Protein AF-A0A8H3B7I3-F1 (afdb_monomer_lite)

Structure (mmCIF, N/CA/C/O backbone):
data_AF-A0A8H3B7I3-F1
#
_entry.id   AF-A0A8H3B7I3-F1
#
loop_
_atom_site.group_PDB
_atom_site.id
_atom_site.type_symbol
_atom_site.label_atom_id
_atom_site.label_alt_id
_atom_site.label_comp_id
_atom_site.label_asym_id
_atom_site.label_entity_id
_atom_site.label_seq_id
_atom_site.pdbx_PDB_ins_code
_atom_site.Cartn_x
_atom_site.Cartn_y
_atom_site.Cartn_z
_atom_site.occupancy
_atom_site.B_iso_or_equiv
_atom_site.auth_seq_id
_atom_site.auth_comp_id
_atom_site.auth_asym_id
_atom_site.auth_atom_id
_atom_site.pdbx_PDB_model_num
ATOM 1 N N . MET A 1 1 ? 83.535 10.577 30.721 1.00 37.25 1 MET A N 1
ATOM 2 C CA . MET A 1 1 ? 82.615 9.994 29.715 1.00 37.25 1 MET A CA 1
ATOM 3 C C . MET A 1 1 ? 81.243 9.854 30.354 1.00 37.25 1 MET A C 1
ATOM 5 O O . MET A 1 1 ? 81.177 9.493 31.518 1.00 37.25 1 MET A O 1
ATOM 9 N N . LYS A 1 2 ? 80.203 10.304 29.646 1.00 33.03 2 LYS A N 1
ATOM 10 C CA . LYS A 1 2 ? 78.890 10.701 30.178 1.00 33.03 2 LYS A CA 1
ATOM 11 C C . LYS A 1 2 ? 78.077 9.523 30.734 1.00 33.03 2 LYS A C 1
ATOM 13 O O . LYS A 1 2 ? 77.969 8.489 30.085 1.00 33.03 2 LYS A O 1
ATOM 18 N N . VAL A 1 3 ? 77.482 9.738 31.907 1.00 39.28 3 VAL A N 1
ATOM 19 C CA . VAL A 1 3 ? 76.381 8.943 32.463 1.00 39.28 3 VAL A CA 1
ATOM 20 C C . VAL A 1 3 ? 75.110 9.339 31.714 1.00 39.28 3 VAL A C 1
ATOM 22 O O . VAL A 1 3 ? 74.817 10.529 31.603 1.00 39.28 3 VAL A O 1
ATOM 25 N N . THR A 1 4 ? 74.363 8.362 31.210 1.00 41.75 4 THR A N 1
ATOM 26 C CA . THR A 1 4 ? 73.041 8.595 30.614 1.00 41.75 4 THR A CA 1
ATOM 27 C C . THR A 1 4 ? 72.061 7.606 31.216 1.00 41.75 4 THR A C 1
ATOM 29 O O . THR A 1 4 ? 72.055 6.424 30.887 1.00 41.75 4 THR A O 1
ATOM 32 N N . THR A 1 5 ? 71.271 8.116 32.151 1.00 43.12 5 THR A N 1
ATOM 33 C CA . THR A 1 5 ? 70.097 7.483 32.739 1.00 43.12 5 THR A CA 1
ATOM 34 C C . THR A 1 5 ? 68.989 7.470 31.687 1.00 43.12 5 THR A C 1
ATOM 36 O O . THR A 1 5 ? 68.639 8.531 31.175 1.00 43.12 5 THR A O 1
ATOM 39 N N . PHE A 1 6 ? 68.419 6.307 31.373 1.00 44.56 6 PHE A N 1
ATOM 40 C CA . PHE A 1 6 ? 67.169 6.228 30.614 1.00 44.56 6 PHE A CA 1
ATOM 41 C C . PHE A 1 6 ? 66.053 5.741 31.536 1.00 44.56 6 PHE A C 1
ATOM 43 O O . PHE A 1 6 ? 66.036 4.601 31.992 1.00 44.56 6 PHE A O 1
ATOM 50 N N . VAL A 1 7 ? 65.147 6.669 31.834 1.00 41.00 7 VAL A N 1
ATOM 51 C CA . VAL A 1 7 ? 63.859 6.444 32.487 1.00 41.00 7 VAL A CA 1
ATOM 52 C C . VAL A 1 7 ? 62.965 5.713 31.484 1.00 41.00 7 VAL A C 1
ATOM 54 O O . VAL A 1 7 ? 62.699 6.237 30.404 1.00 41.00 7 VAL A O 1
ATOM 57 N N . SER A 1 8 ? 62.524 4.500 31.816 1.00 42.06 8 SER A N 1
ATOM 58 C CA . SER A 1 8 ? 61.553 3.770 30.997 1.00 42.06 8 SER A CA 1
ATOM 59 C C . SER A 1 8 ? 60.159 4.347 31.238 1.00 42.06 8 SER A C 1
ATOM 61 O O . SER A 1 8 ? 59.657 4.338 32.361 1.00 42.06 8 SER A O 1
ATOM 63 N N . VAL A 1 9 ? 59.553 4.875 30.178 1.00 43.53 9 VAL A N 1
ATOM 64 C CA . VAL A 1 9 ? 58.209 5.460 30.169 1.00 43.53 9 VAL A CA 1
ATOM 65 C C . VAL A 1 9 ? 57.171 4.346 30.327 1.00 43.53 9 VAL A C 1
ATOM 67 O O . VAL A 1 9 ? 57.089 3.440 29.501 1.00 43.53 9 VAL A O 1
ATOM 70 N N . VAL A 1 10 ? 56.373 4.420 31.392 1.00 45.03 10 VAL A N 1
ATOM 71 C CA . VAL A 1 10 ? 55.154 3.622 31.569 1.00 45.03 10 VAL A CA 1
ATOM 72 C C . VAL A 1 10 ? 54.093 4.184 30.621 1.00 45.03 10 VAL A C 1
ATOM 74 O O . VAL A 1 10 ? 53.603 5.291 30.829 1.00 45.03 10 VAL A O 1
ATOM 77 N N . ALA A 1 11 ? 53.745 3.444 29.569 1.00 48.03 11 ALA A N 1
ATOM 78 C CA . ALA A 1 11 ? 52.593 3.764 28.734 1.00 48.03 11 ALA A CA 1
ATOM 79 C C . ALA A 1 11 ? 51.326 3.187 29.387 1.00 48.03 11 ALA A C 1
ATOM 81 O O . ALA A 1 11 ? 51.170 1.970 29.489 1.00 48.03 11 ALA A O 1
ATOM 82 N N . LEU A 1 12 ? 50.4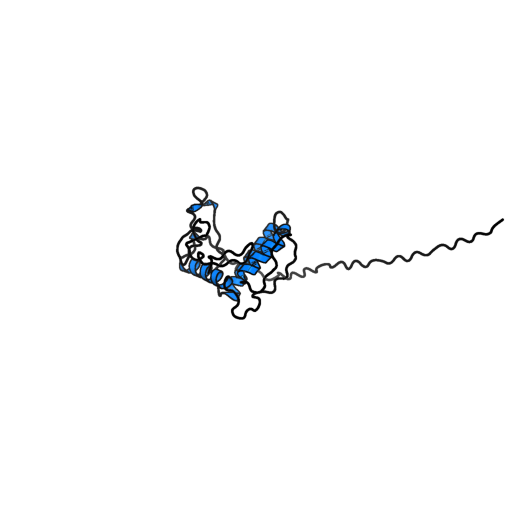37 4.070 29.853 1.00 40.50 12 LEU A N 1
ATOM 83 C CA . LEU A 1 12 ? 49.083 3.719 30.282 1.00 40.50 12 LEU A CA 1
ATOM 84 C C . LEU A 1 12 ? 48.319 3.113 29.096 1.00 40.50 12 LEU A C 1
ATOM 86 O O . LEU A 1 12 ? 48.043 3.800 28.114 1.00 40.50 12 LEU A O 1
ATOM 90 N N . VAL A 1 13 ? 47.926 1.847 29.211 1.00 46.53 13 VAL A N 1
ATOM 91 C CA . VAL A 1 13 ? 46.920 1.252 28.328 1.00 46.53 13 VAL A CA 1
ATOM 92 C C . VAL A 1 13 ? 45.553 1.725 28.823 1.00 46.53 13 VAL A C 1
ATOM 94 O O . VAL A 1 13 ? 45.012 1.183 29.785 1.00 46.53 13 VAL A O 1
ATOM 97 N N . LEU A 1 14 ? 44.996 2.766 28.198 1.00 47.56 14 LEU A N 1
ATOM 98 C CA . LEU A 1 14 ? 43.569 3.067 28.317 1.00 47.56 14 LEU A CA 1
ATOM 99 C C . LEU A 1 14 ? 42.801 1.975 27.567 1.00 47.56 14 LEU A C 1
ATOM 101 O O . LEU A 1 14 ? 42.729 1.981 26.341 1.00 47.56 14 LEU A O 1
ATOM 105 N N . GLY A 1 15 ? 42.255 1.016 28.314 1.00 46.84 15 GLY A N 1
ATOM 106 C CA . GLY A 1 15 ? 41.310 0.044 27.781 1.00 46.84 15 GLY A CA 1
ATOM 107 C C . GLY A 1 15 ? 40.049 0.763 27.313 1.00 46.84 15 GLY A C 1
ATOM 108 O O . GLY A 1 15 ? 39.298 1.310 28.117 1.00 46.84 15 GLY A O 1
ATOM 109 N N . THR A 1 16 ? 39.817 0.773 26.005 1.00 47.72 16 THR A N 1
ATOM 110 C CA . THR A 1 16 ? 38.528 1.136 25.424 1.00 47.72 16 THR A CA 1
ATOM 111 C C . THR A 1 16 ? 37.513 0.070 25.822 1.00 47.72 16 THR A C 1
ATOM 113 O O . THR A 1 16 ? 37.544 -1.045 25.301 1.00 47.72 16 THR A O 1
ATOM 116 N N . LEU A 1 17 ? 36.615 0.400 26.749 1.00 45.25 17 LEU A N 1
ATOM 117 C CA . LEU A 1 17 ? 35.370 -0.335 26.943 1.00 45.25 17 LEU A CA 1
ATOM 118 C C . LEU A 1 17 ? 34.509 -0.110 25.696 1.00 45.25 17 LEU A C 1
ATOM 120 O O . LEU A 1 17 ? 33.764 0.863 25.610 1.00 45.25 17 LEU A O 1
ATOM 124 N N . ALA A 1 18 ? 34.642 -0.988 24.704 1.00 51.47 18 ALA A N 1
ATOM 125 C CA . ALA A 1 18 ? 33.572 -1.186 23.742 1.00 51.47 18 ALA A CA 1
ATOM 126 C C . ALA A 1 18 ? 32.399 -1.768 24.537 1.00 51.47 18 ALA A C 1
ATOM 128 O O . ALA A 1 18 ? 32.446 -2.921 24.963 1.00 51.47 18 ALA A O 1
ATOM 129 N N . ALA A 1 19 ? 31.395 -0.942 24.823 1.00 52.12 19 ALA A N 1
ATOM 130 C CA . ALA A 1 19 ? 30.114 -1.435 25.295 1.00 52.12 19 ALA A CA 1
ATOM 131 C C . ALA A 1 19 ? 29.506 -2.241 24.144 1.00 52.12 19 ALA A C 1
ATOM 133 O O . ALA A 1 19 ? 28.921 -1.676 23.219 1.00 52.12 19 ALA A O 1
ATOM 134 N N . ASP A 1 20 ? 29.729 -3.553 24.170 1.00 50.44 20 ASP A N 1
ATOM 135 C CA . ASP A 1 20 ? 29.030 -4.499 23.317 1.00 50.44 20 ASP A CA 1
ATOM 136 C C . ASP A 1 20 ? 27.549 -4.379 23.677 1.00 50.44 20 ASP A C 1
ATOM 138 O O . ASP A 1 20 ? 27.101 -4.815 24.737 1.00 50.44 20 ASP A O 1
ATOM 142 N N . SER A 1 21 ? 26.805 -3.647 22.852 1.00 54.91 21 SER A N 1
ATOM 143 C CA . SER A 1 21 ? 25.358 -3.545 22.985 1.00 54.91 21 SER A CA 1
ATOM 144 C C . SER A 1 21 ? 24.789 -4.831 22.412 1.00 54.91 21 SER A C 1
ATOM 146 O O . SER A 1 21 ? 24.249 -4.843 21.306 1.00 54.91 21 SER A O 1
ATOM 148 N N . SER A 1 22 ? 24.967 -5.936 23.138 1.00 56.97 22 SER A N 1
ATOM 149 C CA . SER A 1 22 ? 24.228 -7.157 22.875 1.00 56.97 22 SER A CA 1
ATOM 150 C C . SER A 1 22 ? 22.759 -6.798 23.024 1.00 56.97 22 SER A C 1
ATOM 152 O O . SER A 1 22 ? 22.265 -6.551 24.123 1.00 56.97 22 SER A O 1
ATOM 154 N N . VAL A 1 23 ? 22.079 -6.674 21.890 1.00 54.22 23 VAL A N 1
ATOM 155 C CA . VAL A 1 23 ? 20.632 -6.541 21.861 1.00 54.22 23 VAL A CA 1
ATOM 156 C C . VAL A 1 23 ? 20.118 -7.860 22.420 1.00 54.22 23 VAL A C 1
ATOM 158 O O . VAL A 1 23 ? 20.135 -8.873 21.720 1.00 54.22 23 VAL A O 1
ATOM 161 N N . ASP A 1 24 ? 19.742 -7.871 23.697 1.00 49.72 24 ASP A N 1
ATOM 162 C CA . ASP A 1 24 ? 18.993 -8.975 24.276 1.00 49.72 24 ASP A CA 1
ATOM 163 C C . ASP A 1 24 ? 17.663 -9.017 23.530 1.00 49.72 24 ASP A C 1
ATOM 165 O O . ASP A 1 24 ? 16.705 -8.302 23.829 1.00 49.72 24 ASP A O 1
ATOM 169 N N . LEU A 1 25 ? 17.637 -9.829 22.476 1.00 53.00 25 LEU A N 1
ATOM 170 C CA . LEU A 1 25 ? 16.427 -10.254 21.805 1.00 53.00 25 LEU A CA 1
ATOM 171 C C . LEU A 1 25 ? 15.709 -11.203 22.759 1.00 53.00 25 LEU A C 1
ATOM 173 O O . LEU A 1 25 ? 15.589 -12.398 22.494 1.00 53.00 25 LEU A O 1
ATOM 177 N N . ASP A 1 26 ? 15.186 -10.654 23.854 1.00 50.19 26 ASP A N 1
ATOM 178 C CA . ASP A 1 26 ? 14.158 -11.295 24.659 1.00 50.19 26 ASP A CA 1
ATOM 179 C C . ASP A 1 26 ? 12.840 -11.211 23.874 1.00 50.19 26 ASP A C 1
ATOM 181 O O . ASP A 1 26 ? 11.849 -10.569 24.229 1.00 50.19 26 ASP A O 1
ATOM 185 N N . VAL A 1 27 ? 12.870 -11.820 22.687 1.00 57.22 27 VAL A N 1
ATOM 186 C CA . VAL A 1 27 ? 11.723 -12.031 21.827 1.00 57.22 27 VAL A CA 1
ATOM 187 C C . VAL A 1 27 ? 10.970 -13.176 22.474 1.00 57.22 27 VAL A C 1
ATOM 189 O O . VAL A 1 27 ? 11.002 -14.322 22.024 1.00 57.22 27 VAL A O 1
ATOM 192 N N . ASN A 1 28 ? 10.236 -12.860 23.536 1.00 51.81 28 ASN A N 1
ATOM 193 C CA . ASN A 1 28 ? 9.128 -13.689 23.964 1.00 51.81 28 ASN A CA 1
ATOM 194 C C . ASN A 1 28 ? 7.999 -13.578 22.917 1.00 51.81 28 ASN A C 1
ATOM 196 O O . ASN A 1 28 ? 6.901 -13.099 23.184 1.00 51.81 28 ASN A O 1
ATOM 200 N N . ALA A 1 29 ? 8.263 -14.053 21.695 1.00 57.34 29 ALA A N 1
ATOM 201 C CA . ALA A 1 29 ? 7.270 -14.331 20.660 1.00 57.34 29 ALA A CA 1
ATOM 202 C C . ALA A 1 29 ? 6.539 -15.657 20.950 1.00 57.34 29 ALA A C 1
ATOM 204 O O . ALA A 1 29 ? 6.135 -16.376 20.038 1.00 57.34 29 ALA A O 1
ATOM 205 N N . GLY A 1 30 ? 6.375 -16.005 22.231 1.00 54.38 30 GLY A N 1
ATOM 206 C CA . GLY A 1 30 ? 5.778 -17.254 22.703 1.00 54.38 30 GLY A CA 1
ATOM 207 C C . GLY A 1 30 ? 4.254 -17.325 22.561 1.00 54.38 30 GLY A C 1
ATOM 208 O O . GLY A 1 30 ? 3.644 -18.331 22.925 1.00 54.38 30 GLY A O 1
ATOM 209 N N . GLY A 1 31 ? 3.608 -16.288 22.023 1.00 71.75 31 GLY A N 1
ATOM 210 C CA . GLY A 1 31 ? 2.199 -16.350 21.658 1.00 71.75 31 GLY A CA 1
ATOM 211 C C . GLY A 1 31 ? 2.000 -17.251 20.439 1.00 71.75 31 GLY A C 1
ATOM 212 O O . GLY A 1 31 ? 2.392 -16.903 19.328 1.00 71.75 31 GLY A O 1
ATOM 213 N N . LYS A 1 32 ? 1.350 -18.408 20.610 1.00 79.50 32 LYS A N 1
ATOM 214 C CA . LYS A 1 32 ? 0.951 -19.247 19.470 1.00 79.50 32 LYS A CA 1
ATOM 215 C C . LYS A 1 32 ? -0.012 -18.460 18.571 1.00 79.50 32 LYS A C 1
ATOM 217 O O . LYS A 1 32 ? -1.127 -18.146 18.988 1.00 79.50 32 LYS A O 1
ATOM 222 N N . CYS A 1 33 ? 0.377 -18.194 17.322 1.00 81.88 33 CYS A N 1
ATOM 223 C CA . CYS A 1 33 ? -0.539 -17.682 16.300 1.00 81.88 33 CYS A CA 1
ATOM 224 C C . CYS A 1 33 ? -1.533 -18.788 15.913 1.00 81.88 33 CYS A C 1
ATOM 226 O O . CYS A 1 33 ? -1.259 -19.630 15.061 1.00 81.88 33 CYS A O 1
ATOM 228 N N . SER A 1 34 ? -2.678 -18.827 16.593 1.00 87.50 34 SER A N 1
ATOM 229 C CA . SER A 1 34 ? -3.685 -19.885 16.432 1.00 87.50 34 SER A CA 1
ATOM 230 C C . SER A 1 34 ? -4.667 -19.626 15.2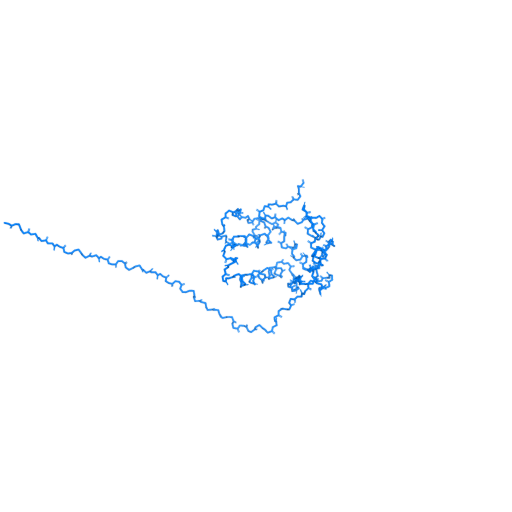87 1.00 87.50 34 SER A C 1
ATOM 232 O O . SER A 1 34 ? -5.306 -20.556 14.798 1.00 87.50 34 SER A O 1
ATOM 234 N N . LYS A 1 35 ? -4.794 -18.368 14.849 1.00 88.50 35 LYS A N 1
ATOM 235 C CA . LYS A 1 35 ? -5.719 -17.933 13.794 1.00 88.50 35 LYS A CA 1
ATOM 236 C C . LYS A 1 35 ? -5.031 -16.936 12.852 1.00 88.50 35 LYS A C 1
ATOM 238 O O . LYS A 1 35 ? -5.343 -15.747 12.897 1.00 88.50 35 LYS A O 1
ATOM 243 N N . PRO A 1 36 ? -4.077 -17.387 12.018 1.00 88.56 36 PRO A N 1
ATOM 244 C CA . PRO A 1 36 ? -3.423 -16.500 11.067 1.00 88.56 36 PRO A CA 1
ATOM 245 C C . PRO A 1 36 ? -4.436 -15.953 10.054 1.00 88.56 36 PRO A C 1
ATOM 247 O O . PRO A 1 36 ? -5.276 -16.692 9.531 1.00 88.56 36 PRO A O 1
ATOM 250 N N . ALA A 1 37 ? -4.336 -14.657 9.754 1.00 90.50 37 ALA A N 1
ATOM 251 C CA . ALA A 1 37 ? -5.142 -14.030 8.714 1.00 90.50 37 ALA A CA 1
ATOM 252 C C . ALA A 1 37 ? -4.845 -14.670 7.347 1.00 90.50 37 ALA A C 1
ATOM 254 O O . ALA A 1 37 ? -3.686 -14.837 6.960 1.00 90.50 37 ALA A O 1
ATOM 255 N N . ARG A 1 38 ? -5.896 -15.005 6.592 1.00 94.50 38 ARG A N 1
ATOM 256 C CA . ARG A 1 38 ? -5.776 -15.557 5.236 1.00 94.50 38 ARG A CA 1
ATOM 257 C C . ARG A 1 38 ? -5.945 -14.440 4.217 1.00 94.50 38 ARG A C 1
ATOM 259 O O . ARG A 1 38 ? -7.062 -13.983 4.000 1.00 94.50 38 ARG A O 1
ATOM 266 N N . ARG A 1 39 ? -4.844 -14.003 3.601 1.00 96.44 39 ARG A N 1
ATOM 267 C CA . ARG A 1 39 ? -4.877 -13.017 2.509 1.00 96.44 39 ARG A CA 1
ATOM 268 C C . ARG A 1 39 ? -5.647 -13.576 1.309 1.00 96.44 39 ARG A C 1
ATOM 270 O O . ARG A 1 39 ? -5.586 -14.777 1.044 1.00 96.44 39 ARG A O 1
ATOM 277 N N . LYS A 1 40 ? -6.363 -12.708 0.596 1.00 97.44 40 LYS A N 1
ATOM 278 C CA . LYS A 1 40 ? -7.198 -13.076 -0.556 1.00 97.44 40 LYS A CA 1
ATOM 279 C C . LYS A 1 40 ? -6.643 -12.470 -1.838 1.00 97.44 40 LYS A C 1
ATOM 281 O O . LYS A 1 40 ? -6.150 -11.347 -1.836 1.00 97.44 40 LYS A O 1
ATOM 286 N N . GLU A 1 41 ? -6.736 -13.218 -2.927 1.00 98.25 41 GLU A N 1
ATOM 287 C CA . GLU A 1 41 ? -6.407 -12.701 -4.254 1.00 98.25 41 GLU A CA 1
ATOM 288 C C . GLU A 1 41 ? -7.444 -11.639 -4.658 1.00 98.25 41 GLU A C 1
ATOM 290 O O . GLU A 1 41 ? -8.628 -11.826 -4.379 1.00 98.25 41 GLU A O 1
ATOM 295 N N . TRP A 1 42 ? -7.027 -10.542 -5.300 1.00 98.19 42 TRP A N 1
ATOM 296 C CA . TRP A 1 42 ? -7.877 -9.383 -5.618 1.00 98.19 42 TRP A CA 1
ATOM 297 C C . TRP A 1 42 ? -9.209 -9.732 -6.312 1.00 98.19 42 TRP A C 1
ATOM 299 O O . TRP A 1 42 ? -10.245 -9.152 -5.992 1.00 98.19 42 TRP A O 1
ATOM 309 N N . ARG A 1 43 ? -9.231 -10.716 -7.221 1.00 97.56 43 ARG A N 1
ATOM 310 C CA . ARG A 1 43 ? -10.442 -11.163 -7.941 1.00 97.56 43 ARG A CA 1
ATOM 311 C C . ARG A 1 43 ? -11.388 -11.988 -7.075 1.00 97.56 43 ARG A C 1
ATOM 313 O O . ARG A 1 43 ? -12.514 -12.253 -7.483 1.00 97.56 43 ARG A O 1
ATOM 320 N N . LYS A 1 44 ? -10.919 -12.461 -5.921 1.00 98.12 44 LYS A N 1
ATOM 321 C CA . LYS A 1 44 ? -11.714 -13.220 -4.948 1.00 98.12 44 LYS A CA 1
ATOM 322 C C . LYS A 1 44 ? -12.362 -12.328 -3.893 1.00 98.12 44 LYS A C 1
ATOM 324 O O . LYS A 1 44 ? -13.141 -12.852 -3.102 1.00 98.12 44 LYS A O 1
ATOM 329 N N . LEU A 1 45 ? -12.050 -11.032 -3.874 1.00 98.25 45 LEU A N 1
ATOM 330 C CA . LEU A 1 45 ? -12.783 -10.058 -3.074 1.00 98.25 45 LEU A CA 1
ATOM 331 C C . LEU A 1 45 ? -14.101 -9.723 -3.777 1.00 98.25 45 LEU A C 1
ATOM 333 O O . LEU A 1 45 ? -14.116 -9.493 -4.992 1.00 98.25 45 LEU A O 1
ATOM 337 N N . ASN A 1 46 ? -15.193 -9.657 -3.018 1.00 97.62 46 ASN A N 1
ATOM 338 C CA . ASN A 1 46 ? -16.431 -9.052 -3.514 1.00 97.62 46 ASN A CA 1
ATOM 339 C C . ASN A 1 46 ? -16.304 -7.513 -3.572 1.00 97.62 46 ASN A C 1
ATOM 341 O O . ASN A 1 46 ? -15.277 -6.939 -3.193 1.00 97.62 46 ASN A O 1
ATOM 345 N N . ARG A 1 47 ? -17.329 -6.829 -4.093 1.00 97.75 47 ARG A N 1
ATOM 346 C CA . ARG A 1 47 ? -17.291 -5.370 -4.269 1.00 97.75 47 ARG A CA 1
ATOM 347 C C . ARG A 1 47 ? -17.138 -4.652 -2.927 1.00 97.75 47 ARG A C 1
ATOM 349 O O . ARG A 1 47 ? -16.350 -3.716 -2.836 1.00 97.75 47 ARG A O 1
ATOM 356 N N . GLU A 1 48 ? -17.842 -5.108 -1.898 1.00 98.44 48 GLU A N 1
ATOM 357 C CA . GLU A 1 48 ? -17.820 -4.532 -0.554 1.00 98.44 48 GLU A CA 1
ATOM 358 C C . GLU A 1 48 ? -16.432 -4.650 0.086 1.00 98.44 48 GLU A C 1
ATOM 360 O O . GLU A 1 48 ? -15.932 -3.691 0.664 1.00 98.44 48 GLU A O 1
ATOM 365 N N . GLU A 1 49 ? -15.766 -5.794 -0.072 1.00 98.38 49 GLU A N 1
ATOM 366 C CA . GLU A 1 49 ? -14.406 -6.029 0.415 1.00 98.38 49 GLU A CA 1
ATOM 367 C C . GLU A 1 49 ? -13.386 -5.145 -0.307 1.00 98.38 49 GLU A C 1
ATOM 369 O O . GLU A 1 49 ? -12.517 -4.555 0.340 1.00 98.38 49 GLU A O 1
ATOM 374 N N . LYS A 1 50 ? -13.496 -5.012 -1.637 1.00 98.50 50 LYS A N 1
ATOM 375 C CA . LYS A 1 50 ? -12.640 -4.091 -2.400 1.00 98.50 50 LYS A CA 1
ATOM 376 C C . LYS A 1 50 ? -12.863 -2.649 -1.957 1.00 98.50 50 LYS A C 1
ATOM 378 O O . LYS A 1 50 ? -11.893 -1.938 -1.708 1.00 98.50 50 LYS A O 1
ATOM 383 N N . LYS A 1 51 ? -14.126 -2.239 -1.810 1.00 98.31 51 LYS A N 1
ATOM 384 C CA . LYS A 1 51 ? -14.496 -0.902 -1.343 1.00 98.31 51 LYS A CA 1
ATOM 385 C C . LYS A 1 51 ? -13.944 -0.623 0.052 1.00 98.31 51 LYS A C 1
ATOM 387 O O . LYS A 1 51 ? -13.319 0.410 0.243 1.00 98.31 51 LYS A O 1
ATOM 392 N N . ALA A 1 52 ? -14.089 -1.556 0.993 1.00 98.62 52 ALA A N 1
ATOM 393 C CA . ALA A 1 52 ? -13.557 -1.411 2.346 1.00 98.62 52 ALA A CA 1
ATOM 394 C C . ALA A 1 52 ? -12.029 -1.237 2.357 1.00 98.62 52 ALA A C 1
ATOM 396 O O . ALA A 1 52 ? -11.508 -0.415 3.108 1.00 98.62 52 ALA A O 1
ATOM 397 N N . PHE A 1 53 ? -11.307 -1.971 1.504 1.00 98.50 53 PHE A N 1
ATOM 398 C CA . PHE A 1 53 ? -9.862 -1.797 1.350 1.00 98.50 53 PHE A CA 1
ATOM 399 C C . PHE A 1 53 ? -9.511 -0.421 0.768 1.00 98.50 53 PHE A C 1
ATOM 401 O O . PHE A 1 53 ? -8.673 0.289 1.323 1.00 98.50 53 PHE A O 1
ATOM 408 N N . VAL A 1 54 ? -10.171 -0.021 -0.323 1.00 98.12 54 VAL A N 1
ATOM 409 C CA . VAL A 1 54 ? -9.948 1.275 -0.982 1.00 98.12 54 VAL A CA 1
ATOM 410 C C . VAL A 1 54 ? -10.264 2.443 -0.046 1.00 98.12 54 VAL A C 1
ATOM 412 O O . VAL A 1 54 ? -9.458 3.366 0.068 1.00 98.12 54 VAL A O 1
ATOM 415 N N . ASP A 1 55 ? -11.389 2.392 0.667 1.00 98.06 55 ASP A N 1
ATOM 416 C CA . ASP A 1 55 ? -11.806 3.424 1.618 1.00 98.06 55 ASP A CA 1
ATOM 417 C C . ASP A 1 55 ? -10.810 3.547 2.784 1.00 98.06 55 ASP A C 1
ATOM 419 O O . ASP A 1 55 ? -10.477 4.662 3.193 1.00 98.06 55 ASP A O 1
ATOM 423 N N . ALA A 1 56 ? -10.266 2.428 3.276 1.00 98.12 56 ALA A N 1
ATOM 424 C CA . ALA A 1 56 ? -9.243 2.439 4.318 1.00 98.12 56 ALA A CA 1
ATOM 425 C C . ALA A 1 56 ? -7.917 3.050 3.834 1.00 98.12 56 ALA A C 1
ATOM 427 O O . ALA A 1 56 ? -7.316 3.860 4.540 1.00 98.12 56 ALA A O 1
ATOM 428 N N . VAL A 1 57 ? -7.479 2.732 2.610 1.00 97.25 57 VAL A N 1
ATOM 429 C CA . VAL A 1 57 ? -6.281 3.354 2.016 1.00 97.25 57 VAL A CA 1
ATOM 430 C C . VAL A 1 57 ? -6.496 4.855 1.818 1.00 97.25 57 VAL A C 1
ATOM 432 O O . VAL A 1 57 ? -5.635 5.648 2.196 1.00 97.25 57 VAL A O 1
ATOM 435 N N . LYS A 1 58 ? -7.660 5.267 1.300 1.00 95.81 58 LYS A N 1
ATOM 436 C CA . LYS A 1 58 ? -8.038 6.685 1.180 1.00 95.81 58 LYS A CA 1
ATOM 437 C C . LYS A 1 58 ? -8.083 7.400 2.520 1.00 95.81 58 LYS A C 1
ATOM 439 O O . LYS A 1 58 ? -7.774 8.584 2.594 1.00 95.81 58 LYS A O 1
ATOM 444 N N . CYS A 1 59 ? -8.493 6.711 3.577 1.00 95.12 59 CYS A N 1
ATOM 445 C CA . CYS A 1 59 ? -8.452 7.254 4.924 1.00 95.12 59 CYS A CA 1
ATOM 446 C C . CYS A 1 59 ? -7.006 7.540 5.368 1.00 95.12 59 CYS A C 1
ATOM 448 O O . CYS A 1 59 ? -6.747 8.661 5.798 1.00 95.12 59 CYS A O 1
ATOM 450 N N . LEU A 1 60 ? -6.057 6.615 5.160 1.00 93.62 60 LEU A N 1
ATOM 451 C CA . LEU A 1 60 ? -4.638 6.847 5.483 1.00 93.62 60 LEU A CA 1
ATOM 452 C C . LEU A 1 60 ? -3.990 7.961 4.648 1.00 93.62 60 LEU A C 1
ATOM 454 O O . LEU A 1 60 ? -3.023 8.570 5.095 1.00 93.62 60 LEU A O 1
ATOM 458 N N . GLN A 1 61 ? -4.510 8.228 3.447 1.00 92.69 61 GLN A N 1
ATOM 459 C CA . GLN A 1 61 ? -4.065 9.325 2.578 1.00 92.69 61 GLN A CA 1
ATOM 460 C C . GLN A 1 61 ? -4.550 10.707 3.033 1.00 92.69 61 GLN A C 1
ATOM 462 O O . GLN A 1 61 ? -4.119 11.718 2.479 1.00 92.69 61 GLN A O 1
ATOM 467 N N . LYS A 1 62 ? -5.464 10.794 4.007 1.00 89.12 62 LYS A N 1
ATOM 468 C CA . LYS A 1 62 ? -5.931 12.093 4.496 1.00 89.12 62 LYS A CA 1
ATOM 469 C C . LYS A 1 62 ? -4.869 12.701 5.410 1.00 89.12 62 LYS A C 1
ATOM 471 O O . LYS A 1 62 ? -4.469 12.052 6.377 1.00 89.12 62 LYS A O 1
ATOM 476 N N . PRO A 1 63 ? -4.437 13.946 5.153 1.00 81.75 63 PRO A N 1
ATOM 477 C CA . PRO A 1 63 ? -3.584 14.646 6.090 1.00 81.75 63 PRO A CA 1
ATOM 478 C C . PRO A 1 63 ? -4.338 14.916 7.408 1.00 81.75 63 PRO A C 1
ATOM 480 O O . PRO A 1 63 ? -5.576 14.981 7.436 1.00 81.75 63 PRO A O 1
ATOM 483 N N . PRO A 1 64 ? -3.598 15.086 8.508 1.00 76.25 64 PRO A N 1
ATOM 484 C CA . PRO A 1 64 ? -4.157 15.341 9.826 1.00 76.25 64 PRO A CA 1
ATOM 485 C C . PRO A 1 64 ? -4.836 16.715 9.857 1.00 76.25 64 PRO A C 1
ATOM 487 O O . PRO A 1 64 ? -4.284 17.718 9.406 1.00 76.25 64 PRO A O 1
ATOM 490 N N . LYS A 1 65 ? -6.058 16.775 10.400 1.00 71.56 65 LYS A N 1
ATOM 491 C CA . LYS A 1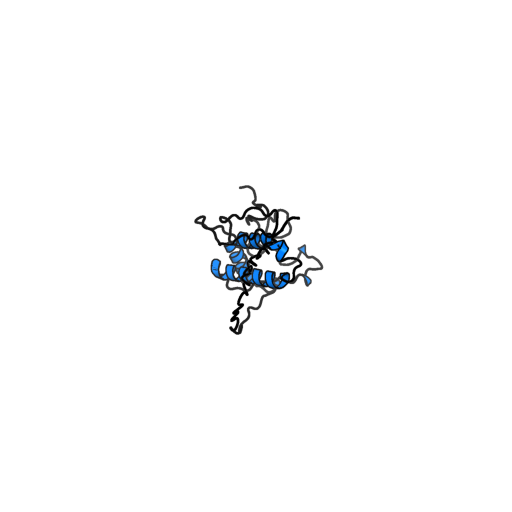 65 ? -6.887 17.996 10.379 1.00 71.56 65 LYS A CA 1
ATOM 492 C C . LYS A 1 65 ? -6.363 19.122 11.272 1.00 71.56 65 LYS A C 1
ATOM 494 O O . LYS A 1 65 ? -6.693 20.277 11.032 1.00 71.56 65 LYS A O 1
ATOM 499 N N . ASP A 1 66 ? -5.602 18.793 12.310 1.00 71.56 66 ASP A N 1
ATOM 500 C CA . ASP A 1 66 ? -5.062 19.746 13.284 1.00 71.56 66 ASP A CA 1
ATOM 501 C C . ASP A 1 66 ? -3.590 20.105 13.015 1.00 71.56 66 ASP A C 1
ATOM 503 O O . ASP A 1 66 ? -2.953 20.748 13.847 1.00 71.56 66 ASP A O 1
ATOM 507 N N . GLY A 1 67 ? -3.050 19.694 11.859 1.00 63.00 67 GLY A N 1
ATOM 508 C CA . GLY A 1 67 ? -1.663 19.947 11.463 1.00 63.00 67 GLY A CA 1
ATOM 509 C C . GLY A 1 67 ? -0.620 19.195 12.296 1.00 63.00 67 GLY A C 1
ATOM 510 O O . GLY A 1 67 ? 0.576 19.410 12.100 1.00 63.00 67 GLY A O 1
ATOM 511 N N . LYS A 1 68 ? -1.041 18.325 13.223 1.00 63.66 68 LYS A N 1
ATOM 512 C CA . LYS A 1 68 ? -0.127 17.484 14.002 1.00 63.66 68 LYS A CA 1
ATOM 513 C C . LYS A 1 68 ? 0.326 16.298 13.180 1.00 63.66 68 LYS A C 1
ATOM 515 O O . LYS A 1 68 ? -0.451 15.771 12.403 1.00 63.66 68 LYS A O 1
ATOM 520 N N . ALA A 1 69 ? 1.553 15.848 13.399 1.00 64.12 69 ALA A N 1
ATOM 521 C CA . ALA A 1 69 ? 2.090 14.712 12.667 1.00 64.12 69 ALA A CA 1
ATOM 522 C C . ALA A 1 69 ? 1.218 13.458 12.810 1.00 64.12 69 ALA A C 1
ATOM 524 O O . ALA A 1 69 ? 0.787 13.127 13.916 1.00 64.12 69 ALA A O 1
ATOM 525 N N . THR A 1 70 ? 0.975 12.766 11.691 1.00 64.81 70 THR A N 1
ATOM 526 C CA . THR A 1 70 ? 0.247 11.486 11.701 1.00 64.81 70 THR A CA 1
ATOM 527 C C . THR A 1 70 ? 1.085 10.365 12.304 1.00 64.81 70 THR A C 1
ATOM 529 O O . THR A 1 70 ? 0.542 9.473 12.953 1.00 64.81 70 THR A O 1
ATOM 532 N N . SER A 1 71 ? 2.412 10.450 12.180 1.00 65.94 71 SER A N 1
ATOM 533 C CA . SER A 1 71 ? 3.332 9.592 12.909 1.00 65.94 71 SER A CA 1
ATOM 534 C C . SER A 1 71 ? 4.661 10.273 13.239 1.00 65.94 71 SER A C 1
ATOM 536 O O . SER A 1 71 ? 5.024 11.334 12.727 1.00 65.94 71 SER A O 1
ATOM 538 N N . SER A 1 72 ? 5.395 9.646 14.155 1.00 68.38 72 SER A N 1
ATOM 539 C CA . SER A 1 72 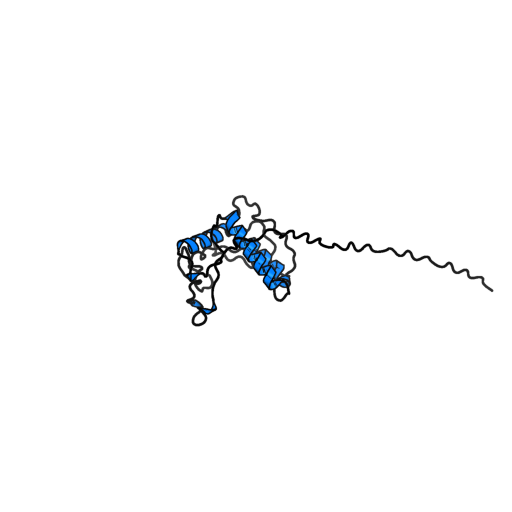? 6.760 10.015 14.528 1.00 68.38 72 SER A CA 1
ATOM 540 C C . SER A 1 72 ? 7.749 9.030 13.910 1.00 68.38 72 SER A C 1
ATOM 542 O O . SER A 1 72 ? 8.511 8.391 14.638 1.00 68.38 72 SER A O 1
ATOM 544 N N . ILE A 1 73 ? 7.723 8.852 12.583 1.00 83.56 73 ILE A N 1
ATOM 545 C CA . ILE A 1 73 ? 8.862 8.193 11.938 1.00 83.56 73 ILE A CA 1
ATOM 546 C C . ILE A 1 73 ? 10.124 9.021 12.207 1.00 83.56 73 ILE A C 1
ATOM 548 O O . ILE A 1 73 ? 10.096 10.251 12.168 1.00 83.56 73 ILE A O 1
ATOM 552 N N . ALA A 1 74 ? 11.216 8.337 12.536 1.00 85.31 74 ALA A N 1
ATOM 553 C CA . ALA A 1 74 ? 12.528 8.940 12.709 1.00 85.31 74 ALA A CA 1
ATOM 554 C C . ALA A 1 74 ? 13.334 8.646 11.437 1.00 85.31 74 ALA A C 1
ATOM 556 O O . ALA A 1 74 ? 13.743 7.495 11.264 1.00 85.31 74 ALA A O 1
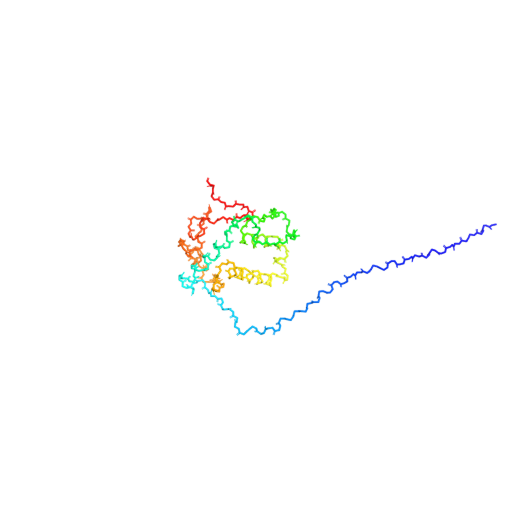ATOM 557 N N . PRO A 1 75 ? 13.528 9.633 10.538 1.00 89.06 75 PRO A N 1
ATOM 558 C CA . PRO A 1 75 ? 14.362 9.447 9.359 1.00 89.06 75 PRO A CA 1
ATOM 559 C C . PRO A 1 75 ? 15.759 8.969 9.760 1.00 89.06 75 PRO A C 1
ATOM 561 O O . PRO A 1 75 ? 16.389 9.559 10.641 1.00 89.06 75 PRO A O 1
ATOM 564 N N . THR A 1 76 ? 16.235 7.905 9.125 1.00 90.88 76 THR A N 1
ATOM 565 C CA . THR A 1 76 ? 17.578 7.361 9.330 1.00 90.88 76 THR A CA 1
ATOM 566 C C . THR A 1 76 ? 18.598 8.062 8.443 1.00 90.88 76 THR A C 1
ATOM 568 O O . THR A 1 76 ? 19.764 8.162 8.823 1.00 90.88 76 THR A O 1
ATOM 571 N N . GLY A 1 77 ? 18.165 8.586 7.290 1.00 91.44 77 GLY A N 1
ATOM 572 C CA . GLY A 1 77 ? 19.049 9.181 6.291 1.00 91.44 77 GLY A CA 1
ATOM 573 C C . GLY A 1 77 ? 19.926 8.145 5.588 1.00 91.44 77 GLY A C 1
ATOM 574 O O . GLY A 1 77 ? 21.012 8.487 5.119 1.00 91.44 77 GLY A O 1
ATOM 575 N N . ASP A 1 78 ? 19.493 6.881 5.550 1.00 93.19 78 ASP A N 1
ATOM 576 C CA . ASP A 1 78 ? 20.258 5.789 4.947 1.00 93.19 78 ASP A CA 1
ATOM 577 C C . ASP A 1 78 ? 20.411 5.995 3.435 1.00 93.19 78 ASP A C 1
ATOM 579 O O . ASP A 1 78 ? 21.507 5.848 2.887 1.00 93.19 78 ASP A O 1
ATOM 583 N N . THR A 1 79 ? 19.324 6.350 2.751 1.00 94.50 79 THR A N 1
ATOM 584 C CA . THR A 1 79 ? 19.332 6.574 1.304 1.00 94.50 79 THR A CA 1
ATOM 585 C C . THR A 1 79 ? 19.673 8.039 0.993 1.00 94.50 79 THR A C 1
ATOM 587 O O . THR A 1 79 ? 19.004 8.950 1.482 1.00 94.50 79 THR A O 1
ATOM 590 N N . PRO A 1 80 ? 20.700 8.317 0.167 1.00 92.56 80 PRO A N 1
ATOM 591 C CA . PRO A 1 80 ? 21.065 9.685 -0.189 1.00 92.56 80 PRO A CA 1
ATOM 592 C C . PRO A 1 80 ? 20.052 10.317 -1.155 1.00 92.56 80 PRO A C 1
ATOM 594 O O . PRO A 1 80 ? 19.394 9.625 -1.929 1.00 92.56 80 PRO A O 1
ATOM 597 N N . ASN A 1 81 ? 20.004 11.653 -1.183 1.00 90.06 81 ASN A N 1
ATOM 598 C CA . ASN A 1 81 ? 19.170 12.452 -2.098 1.00 90.06 81 ASN A CA 1
ATOM 599 C C . ASN A 1 81 ? 17.650 12.240 -1.946 1.00 90.06 81 ASN A C 1
ATOM 601 O O . ASN A 1 81 ? 16.894 12.441 -2.897 1.00 90.06 81 ASN A O 1
ATOM 605 N N . VAL A 1 82 ? 17.199 11.865 -0.750 1.00 89.81 82 VAL A N 1
ATOM 606 C CA . VAL A 1 82 ? 15.776 11.811 -0.397 1.00 89.81 82 VAL A CA 1
ATOM 607 C C . VAL A 1 82 ? 15.301 13.222 -0.013 1.00 89.81 82 VAL A C 1
ATOM 609 O O . VAL A 1 82 ? 16.022 13.922 0.707 1.00 89.81 82 VAL A O 1
ATOM 612 N N . PRO A 1 83 ? 14.130 13.691 -0.492 1.00 89.19 83 PRO A N 1
ATOM 613 C CA . PRO A 1 83 ? 13.558 14.963 -0.050 1.00 89.19 83 PRO A CA 1
ATOM 614 C C . PRO A 1 83 ? 13.395 15.003 1.475 1.00 89.19 83 PRO A C 1
ATOM 616 O O . PRO A 1 83 ? 13.227 13.953 2.084 1.00 89.19 83 PRO A O 1
ATOM 619 N N . PRO A 1 84 ? 13.390 16.181 2.120 1.00 89.00 84 PRO A N 1
ATOM 620 C CA . PRO A 1 84 ? 13.229 16.253 3.567 1.00 89.00 84 PRO A CA 1
ATOM 621 C C . PRO A 1 84 ? 11.895 15.648 4.027 1.00 89.00 84 PRO A C 1
ATOM 623 O O . PRO A 1 84 ? 10.859 15.781 3.364 1.00 89.00 84 PRO A O 1
ATOM 626 N N . TYR A 1 85 ? 11.919 15.008 5.197 1.00 89.19 85 TYR A N 1
ATOM 627 C CA . TYR A 1 85 ? 10.703 14.536 5.850 1.00 89.19 85 TYR A CA 1
ATOM 628 C C . TYR A 1 85 ? 9.759 15.708 6.170 1.00 89.19 85 TYR A C 1
ATOM 630 O O . TYR A 1 85 ? 10.177 16.728 6.720 1.00 89.19 85 TYR A O 1
ATOM 638 N N . ASN A 1 86 ? 8.481 15.555 5.833 1.00 86.81 86 ASN A N 1
ATOM 639 C CA . ASN A 1 86 ? 7.419 16.519 6.052 1.00 86.81 86 ASN A CA 1
ATOM 640 C C . ASN A 1 86 ? 6.359 15.878 6.947 1.00 86.81 86 ASN A C 1
ATOM 642 O O . ASN A 1 86 ? 5.479 15.148 6.489 1.00 86.81 86 ASN A O 1
ATOM 646 N N . SER A 1 87 ? 6.427 16.223 8.227 1.00 84.81 87 SER A N 1
ATOM 647 C CA . SER A 1 87 ? 5.531 15.709 9.257 1.00 84.81 87 SER A CA 1
ATOM 648 C C . SER A 1 87 ? 4.083 16.184 9.122 1.00 84.81 87 SER A C 1
ATOM 650 O O . SER A 1 87 ? 3.219 15.670 9.818 1.00 84.81 87 SER A O 1
ATOM 652 N N . SER A 1 88 ? 3.776 17.138 8.240 1.00 85.00 88 SER A N 1
ATOM 653 C CA . SER A 1 88 ? 2.401 17.588 7.981 1.00 85.00 88 SER A CA 1
ATOM 654 C C . SER A 1 88 ? 1.696 16.794 6.871 1.00 85.00 88 SER A C 1
ATOM 656 O O . SER A 1 88 ? 0.583 17.150 6.481 1.00 85.00 88 SER A O 1
ATOM 658 N N . THR A 1 89 ? 2.331 15.748 6.334 1.00 87.56 89 THR A N 1
ATOM 659 C CA . THR A 1 89 ? 1.763 14.890 5.279 1.00 87.56 89 THR A CA 1
ATOM 660 C C . THR A 1 89 ? 0.907 13.753 5.849 1.00 87.56 89 THR A C 1
ATOM 662 O O . THR A 1 89 ? 0.678 13.668 7.059 1.00 87.56 89 THR A O 1
ATOM 665 N N . SER A 1 90 ? 0.318 12.939 4.969 1.00 90.69 90 SER A N 1
ATOM 666 C CA . SER A 1 90 ? -0.588 11.863 5.376 1.00 90.69 90 SER A CA 1
ATOM 667 C C . SER A 1 90 ? 0.164 10.685 5.994 1.00 90.69 90 SER A C 1
ATOM 669 O O . SER A 1 90 ? 1.339 10.477 5.704 1.00 90.69 90 SER A O 1
ATOM 671 N N . TYR A 1 91 ? -0.519 9.843 6.776 1.00 92.31 91 TYR A N 1
ATOM 672 C CA . TYR A 1 91 ? 0.143 8.660 7.338 1.00 92.31 91 TYR A CA 1
ATOM 673 C C . TYR A 1 91 ? 0.571 7.682 6.240 1.00 92.31 91 TYR A C 1
ATOM 675 O O . TYR A 1 91 ? 1.573 6.984 6.362 1.00 92.31 91 TYR A O 1
ATOM 683 N N . PHE A 1 92 ? -0.154 7.663 5.117 1.00 93.56 92 PHE A N 1
ATOM 684 C CA . PHE A 1 92 ? 0.293 6.960 3.922 1.00 93.56 92 PHE A CA 1
ATOM 685 C C . PHE A 1 92 ? 1.661 7.471 3.438 1.00 93.56 92 PHE A C 1
ATOM 687 O O . PHE A 1 92 ? 2.507 6.663 3.056 1.00 93.56 92 PHE A O 1
ATOM 694 N N . ASP A 1 93 ? 1.885 8.788 3.432 1.00 92.81 93 ASP A N 1
ATOM 695 C CA . ASP A 1 93 ? 3.150 9.381 2.985 1.00 92.81 93 ASP A CA 1
ATOM 696 C C . ASP A 1 93 ? 4.317 9.006 3.911 1.00 92.81 93 ASP A C 1
ATOM 698 O O . ASP A 1 93 ? 5.426 8.821 3.415 1.00 92.81 93 ASP A O 1
ATOM 702 N N . ASP A 1 94 ? 4.076 8.767 5.203 1.00 93.25 94 ASP A N 1
ATOM 703 C CA . ASP A 1 94 ? 5.103 8.261 6.128 1.00 93.25 94 ASP A CA 1
ATOM 704 C C . ASP A 1 94 ? 5.580 6.853 5.743 1.00 93.25 94 ASP A C 1
ATOM 706 O O . ASP A 1 94 ? 6.776 6.560 5.785 1.00 93.25 94 ASP A O 1
ATOM 710 N N . PHE A 1 95 ? 4.668 5.977 5.301 1.00 94.81 95 PHE A N 1
ATOM 711 C CA . PHE A 1 95 ? 5.035 4.659 4.770 1.00 94.81 95 PHE A CA 1
ATOM 712 C C . PHE A 1 95 ? 5.855 4.772 3.482 1.00 94.81 95 PHE A C 1
ATOM 714 O O . PHE A 1 95 ? 6.774 3.975 3.270 1.00 94.81 95 PHE A O 1
ATOM 721 N N . VAL A 1 96 ? 5.535 5.733 2.612 1.00 94.81 96 VAL A N 1
ATOM 722 C CA . VAL A 1 96 ? 6.310 5.986 1.389 1.00 94.81 96 VAL A CA 1
ATOM 723 C C . VAL A 1 96 ? 7.695 6.513 1.749 1.00 94.81 96 VAL A C 1
ATOM 725 O O . VAL A 1 96 ? 8.688 5.992 1.245 1.00 94.81 96 VAL A O 1
ATOM 728 N N . TYR A 1 97 ? 7.772 7.492 2.653 1.00 94.25 97 TYR A N 1
ATOM 729 C CA . TYR A 1 97 ? 9.030 8.070 3.105 1.00 94.25 97 TYR A CA 1
ATOM 730 C C . TYR A 1 97 ? 9.934 7.014 3.731 1.00 94.25 97 TYR A C 1
ATOM 732 O O . TYR A 1 97 ? 11.082 6.889 3.318 1.00 94.25 97 TYR A O 1
ATOM 740 N N . ALA A 1 98 ? 9.413 6.212 4.665 1.00 94.31 98 ALA A N 1
ATOM 741 C CA . ALA A 1 98 ? 10.181 5.162 5.324 1.00 94.31 98 ALA A CA 1
ATOM 742 C C . ALA A 1 98 ? 10.800 4.186 4.311 1.00 94.31 98 ALA A C 1
ATOM 744 O O . ALA A 1 98 ? 11.979 3.882 4.420 1.00 94.31 98 ALA A O 1
ATOM 745 N N . HIS A 1 99 ? 10.039 3.759 3.297 1.00 96.38 99 HIS A N 1
ATOM 746 C CA . HIS A 1 99 ? 10.531 2.872 2.236 1.00 96.38 99 HIS A CA 1
ATOM 747 C C . HIS A 1 99 ? 11.575 3.540 1.322 1.00 96.38 99 HIS A C 1
ATOM 749 O O . HIS A 1 99 ? 12.473 2.879 0.802 1.00 96.38 99 HIS A O 1
ATOM 755 N N . ILE A 1 100 ? 11.450 4.844 1.060 1.00 95.00 100 ILE A N 1
ATOM 756 C CA . ILE A 1 100 ? 12.453 5.590 0.288 1.00 95.00 100 ILE A CA 1
ATOM 757 C C . ILE A 1 100 ? 13.743 5.730 1.106 1.00 95.00 100 ILE A C 1
ATOM 759 O O . ILE A 1 100 ? 14.824 5.484 0.579 1.00 95.00 100 ILE A O 1
ATOM 763 N N . ASP A 1 101 ? 13.633 6.091 2.383 1.00 95.44 101 ASP A N 1
ATOM 764 C CA . ASP A 1 101 ? 14.763 6.303 3.287 1.00 95.44 101 ASP A CA 1
ATOM 765 C C . ASP A 1 101 ? 15.546 5.003 3.524 1.00 95.44 101 ASP A C 1
ATOM 767 O O . ASP A 1 101 ? 16.771 4.991 3.405 1.00 95.44 101 ASP A O 1
ATOM 771 N N . SER A 1 102 ? 14.862 3.870 3.719 1.00 95.88 102 SER A N 1
ATOM 772 C CA . SER A 1 102 ? 15.507 2.569 3.932 1.00 95.88 102 SER A CA 1
ATOM 773 C C . SER A 1 102 ? 15.921 1.819 2.662 1.00 95.88 102 SER A C 1
ATOM 775 O O . SER A 1 102 ? 16.487 0.732 2.792 1.00 95.88 102 SER A O 1
ATOM 777 N N . ASN A 1 103 ? 15.721 2.378 1.460 1.00 95.62 103 ASN A N 1
ATOM 778 C CA . ASN A 1 103 ? 15.879 1.670 0.180 1.00 95.62 103 ASN A CA 1
ATOM 779 C C . ASN A 1 103 ? 17.193 0.869 0.059 1.00 95.62 103 ASN A C 1
ATOM 781 O O . ASN A 1 103 ? 17.203 -0.308 -0.308 1.00 95.62 103 ASN A O 1
ATOM 785 N N . ILE A 1 104 ? 18.325 1.488 0.410 1.00 95.75 104 ILE A N 1
ATOM 786 C CA . ILE A 1 104 ? 19.646 0.844 0.304 1.00 95.75 104 ILE A CA 1
ATOM 787 C C . ILE A 1 104 ? 19.874 -0.276 1.333 1.00 95.75 104 ILE A C 1
ATOM 789 O O . ILE A 1 104 ? 20.835 -1.040 1.225 1.00 95.75 104 ILE A O 1
ATOM 793 N N . LYS A 1 105 ? 19.039 -0.345 2.374 1.00 95.88 105 LYS A N 1
ATOM 794 C CA . LYS A 1 105 ? 19.084 -1.371 3.421 1.00 95.88 105 LYS A CA 1
ATOM 795 C C . LYS A 1 105 ? 18.107 -2.493 3.135 1.00 95.88 105 LYS A C 1
ATOM 797 O O . LYS A 1 105 ? 18.409 -3.636 3.469 1.00 95.88 105 LYS A O 1
ATOM 802 N N . ASP A 1 106 ? 16.954 -2.191 2.556 1.00 96.50 106 ASP A N 1
ATOM 803 C CA . ASP A 1 106 ? 15.879 -3.155 2.344 1.00 96.50 106 ASP A CA 1
ATOM 804 C C . ASP A 1 106 ? 15.862 -3.767 0.933 1.00 96.50 106 ASP A C 1
ATOM 806 O O . ASP A 1 106 ? 15.253 -4.819 0.780 1.00 96.50 106 ASP A O 1
ATOM 810 N N . HIS A 1 107 ? 16.575 -3.233 -0.067 1.00 98.06 107 HIS A N 1
ATOM 811 C CA . HIS A 1 107 ? 16.700 -3.840 -1.402 1.00 98.06 107 HIS A CA 1
ATOM 812 C C . HIS A 1 107 ? 18.053 -4.528 -1.616 1.00 98.06 107 HIS A C 1
ATOM 814 O O . HIS A 1 107 ? 19.104 -3.993 -1.284 1.00 98.06 107 HIS A O 1
ATOM 820 N N . PHE A 1 108 ? 18.034 -5.722 -2.225 1.00 97.69 108 PHE A N 1
ATOM 821 C CA . PHE A 1 108 ? 19.233 -6.530 -2.522 1.00 97.69 108 PHE A CA 1
ATOM 822 C C . PHE A 1 108 ? 20.083 -6.900 -1.294 1.00 97.69 108 PHE A C 1
ATOM 824 O O . PHE A 1 108 ? 21.270 -7.202 -1.410 1.00 97.69 108 PHE A O 1
ATOM 831 N N . THR A 1 109 ? 19.465 -6.934 -0.116 1.00 97.56 109 THR A N 1
ATOM 832 C CA . THR A 1 109 ? 20.104 -7.338 1.138 1.00 97.56 109 THR A CA 1
ATOM 833 C C . THR A 1 109 ? 19.445 -8.584 1.724 1.00 97.56 109 THR A C 1
ATOM 835 O O . THR A 1 109 ? 18.372 -9.022 1.297 1.00 97.56 109 THR A O 1
ATOM 838 N N . ALA A 1 110 ? 20.062 -9.143 2.768 1.00 98.00 110 ALA A N 1
ATOM 839 C CA . ALA A 1 110 ? 19.497 -10.264 3.518 1.00 98.00 110 ALA A CA 1
ATOM 840 C C . ALA A 1 110 ? 18.142 -9.936 4.176 1.00 98.00 110 ALA A C 1
ATOM 842 O O . ALA A 1 110 ? 17.354 -10.848 4.436 1.00 98.00 110 ALA A O 1
ATOM 843 N N . ILE A 1 111 ? 17.848 -8.654 4.433 1.00 97.38 111 ILE A N 1
ATOM 844 C CA . ILE A 1 111 ? 16.610 -8.244 5.100 1.00 97.38 111 ILE A CA 1
ATOM 845 C C . ILE A 1 111 ? 15.463 -7.938 4.132 1.00 97.38 111 ILE A C 1
ATOM 847 O O . ILE A 1 111 ? 14.364 -7.675 4.605 1.00 97.38 111 ILE A O 1
ATOM 851 N N . PHE A 1 112 ? 15.655 -8.041 2.811 1.00 98.38 112 PHE A N 1
ATOM 852 C CA . PHE A 1 112 ? 14.623 -7.710 1.817 1.00 98.38 112 PHE A CA 1
ATOM 853 C C . PHE A 1 112 ? 13.269 -8.373 2.101 1.00 98.38 112 PHE A C 1
ATOM 855 O O . PHE A 1 112 ? 12.258 -7.695 2.289 1.00 98.38 112 PHE A O 1
ATOM 862 N N . LEU A 1 113 ? 13.238 -9.704 2.201 1.00 98.44 113 LEU A N 1
ATOM 863 C CA . LEU A 1 113 ? 11.998 -10.443 2.454 1.00 98.44 113 LEU A CA 1
ATOM 864 C C . LEU A 1 113 ? 11.377 -10.156 3.835 1.00 98.44 113 LEU A C 1
ATOM 866 O O . LEU A 1 113 ? 10.169 -9.898 3.888 1.00 98.44 113 LEU A O 1
ATOM 870 N N . PRO A 1 114 ? 12.121 -10.221 4.961 1.00 98.12 114 PRO A N 1
ATOM 871 C CA . PRO A 1 114 ? 11.533 -9.929 6.267 1.00 98.12 114 PRO A CA 1
ATOM 872 C C . PRO A 1 114 ? 11.118 -8.459 6.423 1.00 98.12 114 PRO A C 1
ATOM 874 O O . PRO A 1 114 ? 10.059 -8.216 7.000 1.00 98.12 114 PRO A O 1
ATOM 877 N N . TRP A 1 115 ? 11.867 -7.504 5.862 1.00 97.81 115 TRP A N 1
ATOM 878 C CA . TRP A 1 115 ? 11.530 -6.079 5.901 1.00 97.81 115 TRP A CA 1
ATOM 879 C C . TRP A 1 115 ? 10.212 -5.810 5.172 1.00 97.81 115 TRP A C 1
ATOM 881 O O . TRP A 1 115 ? 9.289 -5.280 5.780 1.00 97.81 115 TRP A O 1
ATOM 891 N N . HIS A 1 116 ? 10.045 -6.292 3.934 1.00 98.56 116 HIS A N 1
ATOM 892 C CA . HIS A 1 116 ? 8.800 -6.088 3.178 1.00 98.56 116 HIS A CA 1
ATOM 893 C C . HIS A 1 116 ? 7.602 -6.806 3.821 1.00 98.56 116 HIS A C 1
ATOM 895 O O . HIS A 1 116 ? 6.471 -6.311 3.789 1.00 98.56 116 HIS A O 1
ATOM 901 N N . ARG A 1 117 ? 7.825 -7.973 4.446 1.00 97.56 117 ARG A N 1
ATOM 902 C CA . ARG A 1 117 ? 6.782 -8.670 5.215 1.00 97.56 117 ARG A CA 1
ATOM 903 C C . ARG A 1 117 ? 6.331 -7.842 6.414 1.00 97.56 117 ARG A C 1
ATOM 905 O O . ARG A 1 117 ? 5.125 -7.725 6.631 1.00 97.56 117 ARG A O 1
ATOM 912 N N . TRP A 1 118 ? 7.281 -7.313 7.181 1.00 96.81 118 TRP A N 1
ATOM 913 C CA . TRP A 1 118 ? 7.008 -6.453 8.327 1.00 96.81 118 TRP A CA 1
ATOM 914 C C . TRP A 1 118 ? 6.344 -5.145 7.886 1.00 96.81 118 TRP A C 1
ATOM 916 O O . TRP A 1 118 ? 5.291 -4.813 8.412 1.00 96.81 118 TRP A O 1
ATOM 926 N N . TYR A 1 119 ? 6.852 -4.490 6.843 1.00 97.50 119 TYR A N 1
ATOM 927 C CA . TYR A 1 119 ? 6.292 -3.272 6.255 1.00 97.50 119 TYR A CA 1
ATOM 928 C C . TYR A 1 119 ? 4.813 -3.434 5.882 1.00 97.50 119 TYR A C 1
ATOM 930 O O . TYR A 1 119 ? 3.962 -2.675 6.343 1.00 97.50 119 TYR A O 1
ATOM 938 N N . LEU A 1 120 ? 4.470 -4.485 5.125 1.00 97.69 120 LEU A N 1
ATOM 939 C CA . LEU A 1 120 ? 3.078 -4.761 4.754 1.00 97.69 120 LEU A CA 1
ATOM 940 C C . LEU A 1 120 ? 2.202 -5.144 5.954 1.00 97.69 120 LEU A C 1
ATOM 942 O O . LEU A 1 120 ? 0.996 -4.906 5.924 1.00 97.69 120 LEU A O 1
ATOM 946 N N . HIS A 1 121 ? 2.768 -5.778 6.985 1.00 96.12 121 HIS A N 1
ATOM 947 C CA . HIS A 1 121 ? 2.036 -6.059 8.219 1.00 96.12 121 HIS A CA 1
ATOM 948 C C . HIS A 1 121 ? 1.744 -4.770 8.991 1.00 96.12 121 HIS A C 1
ATOM 950 O O . HIS A 1 121 ? 0.598 -4.553 9.369 1.00 96.12 121 HIS A O 1
ATOM 956 N N . THR A 1 122 ? 2.733 -3.892 9.146 1.00 95.81 122 THR A N 1
ATOM 957 C CA . THR A 1 122 ? 2.584 -2.581 9.786 1.00 95.81 122 THR A CA 1
ATOM 958 C C . THR A 1 122 ? 1.587 -1.704 9.027 1.00 95.81 122 THR A C 1
ATOM 960 O O . THR A 1 122 ? 0.719 -1.102 9.653 1.00 95.81 122 THR A O 1
ATOM 963 N N . PHE A 1 123 ? 1.626 -1.704 7.689 1.00 97.12 123 PHE A N 1
ATOM 964 C CA . PHE A 1 123 ? 0.640 -1.005 6.858 1.00 97.12 123 PHE A CA 1
ATOM 965 C C . PHE A 1 123 ? -0.773 -1.560 7.057 1.00 97.12 123 PHE A C 1
ATOM 967 O O . PHE A 1 123 ? -1.722 -0.800 7.230 1.00 97.12 123 PHE A O 1
ATOM 974 N N . HIS A 1 124 ? -0.927 -2.890 7.097 1.00 97.19 124 HIS A N 1
ATOM 975 C CA . HIS A 1 124 ? -2.218 -3.507 7.406 1.00 97.19 124 HIS A CA 1
ATOM 976 C C . HIS A 1 124 ? -2.715 -3.081 8.784 1.00 97.19 124 HIS A C 1
ATOM 978 O O . HIS A 1 124 ? -3.850 -2.641 8.898 1.00 97.19 124 HIS A O 1
ATOM 984 N N . GLU A 1 125 ? -1.879 -3.158 9.817 1.00 95.50 125 GLU A N 1
ATOM 985 C CA . GLU A 1 125 ? -2.254 -2.745 11.170 1.00 95.50 125 GLU A CA 1
ATOM 986 C C . GLU A 1 125 ? -2.632 -1.260 11.243 1.00 95.50 125 GLU A C 1
ATOM 988 O O . GLU A 1 125 ? -3.584 -0.928 11.946 1.00 95.50 125 GLU A O 1
ATOM 993 N N . ALA A 1 126 ? -1.975 -0.383 10.478 1.00 95.19 126 ALA A N 1
ATOM 994 C CA . ALA A 1 126 ? -2.366 1.021 10.354 1.00 95.19 126 ALA A CA 1
ATOM 995 C C . ALA A 1 126 ? -3.762 1.177 9.725 1.00 95.19 126 ALA A C 1
ATOM 997 O O . ALA A 1 126 ? -4.598 1.890 10.275 1.00 95.19 126 ALA A O 1
ATOM 998 N N . LEU A 1 127 ? -4.072 0.447 8.643 1.00 97.12 127 LEU A N 1
ATOM 999 C CA . LEU A 1 127 ? -5.424 0.440 8.059 1.00 97.12 127 LEU A CA 1
ATOM 1000 C C . LEU A 1 127 ? -6.485 0.025 9.092 1.00 97.12 127 LEU A C 1
ATOM 1002 O O . LEU A 1 127 ? -7.582 0.581 9.115 1.00 97.12 127 LEU A O 1
ATOM 1006 N N . LYS A 1 128 ? -6.172 -0.952 9.952 1.00 96.19 128 LYS A N 1
ATOM 1007 C CA . LYS A 1 128 ? -7.098 -1.435 10.986 1.00 96.19 128 LYS A CA 1
ATOM 1008 C C . LYS A 1 128 ? -7.282 -0.409 12.105 1.00 96.19 128 LYS A C 1
ATOM 1010 O O . LYS A 1 128 ? -8.413 -0.116 12.476 1.00 96.19 128 LYS A O 1
ATOM 1015 N N . LYS A 1 129 ? -6.179 0.116 12.644 1.00 94.81 129 LYS A N 1
ATOM 1016 C CA . LYS A 1 129 ? -6.172 0.994 13.825 1.00 94.81 129 LYS A CA 1
ATOM 1017 C C . LYS A 1 129 ? -6.686 2.394 13.514 1.00 94.81 129 LYS A C 1
ATOM 1019 O O . LYS A 1 129 ? -7.544 2.888 14.233 1.00 94.81 129 LYS A O 1
ATOM 1024 N N . GLU A 1 130 ? -6.203 2.990 12.428 1.00 93.06 130 GLU A N 1
ATOM 1025 C CA . GLU A 1 130 ? -6.492 4.389 12.096 1.00 93.06 130 GLU A CA 1
ATOM 1026 C C . GLU A 1 130 ? -7.753 4.539 11.242 1.00 93.06 130 GLU A C 1
ATOM 1028 O O . GLU A 1 130 ? -8.428 5.565 11.288 1.00 93.06 130 GLU A O 1
ATOM 1033 N N . CYS A 1 131 ? -8.084 3.510 10.457 1.00 95.69 131 CYS A N 1
ATOM 1034 C CA . CYS A 1 131 ? -9.133 3.585 9.441 1.00 95.69 131 CYS A CA 1
ATOM 1035 C C . CYS A 1 131 ? -10.230 2.526 9.585 1.00 95.69 131 CYS A C 1
ATOM 1037 O O . CYS A 1 131 ? -11.100 2.436 8.720 1.00 95.69 131 CYS A O 1
ATOM 1039 N N . GLY A 1 132 ? -10.214 1.731 10.660 1.00 97.31 132 GLY A N 1
ATOM 1040 C CA . GLY A 1 132 ? -11.265 0.754 10.953 1.00 97.31 132 GLY A CA 1
ATOM 1041 C C . GLY A 1 132 ? -11.372 -0.381 9.932 1.00 97.31 132 GLY A C 1
ATOM 1042 O O . GLY A 1 132 ? -12.432 -0.986 9.800 1.00 97.31 132 GLY A O 1
ATOM 1043 N N . TYR A 1 133 ? -10.308 -0.673 9.177 1.00 98.19 133 TYR A N 1
ATOM 1044 C CA . TYR A 1 133 ? -10.327 -1.771 8.215 1.00 98.19 133 TYR A CA 1
ATOM 1045 C C . TYR A 1 133 ? -10.440 -3.119 8.935 1.00 98.19 133 TYR A C 1
ATOM 1047 O O . TYR A 1 133 ? -9.574 -3.487 9.720 1.00 98.19 133 TYR A O 1
ATOM 1055 N N . GLU A 1 134 ? -11.477 -3.900 8.643 1.00 97.44 134 GLU A N 1
ATOM 1056 C CA . GLU A 1 134 ? -11.657 -5.236 9.239 1.00 97.44 134 GLU A CA 1
ATOM 1057 C C . GLU A 1 134 ? -11.207 -6.376 8.312 1.00 97.44 134 GLU A C 1
ATOM 1059 O O . GLU A 1 134 ? -11.110 -7.535 8.723 1.00 97.44 134 GLU A O 1
ATOM 1064 N N . GLY A 1 135 ? -10.909 -6.053 7.052 1.00 96.38 135 GLY A N 1
ATOM 1065 C CA . GLY A 1 135 ? -10.515 -7.025 6.045 1.00 96.38 135 GLY A CA 1
ATOM 1066 C C . GLY A 1 135 ? -9.069 -7.512 6.175 1.00 96.38 135 GLY A C 1
ATOM 1067 O O . GLY A 1 135 ? -8.298 -7.158 7.073 1.00 96.38 135 GLY A O 1
ATOM 1068 N N . VAL A 1 136 ? -8.674 -8.344 5.215 1.00 96.19 136 VAL A N 1
ATOM 1069 C CA . VAL A 1 136 ? -7.301 -8.846 5.059 1.00 96.19 136 VAL A CA 1
ATOM 1070 C C . VAL A 1 136 ? -6.580 -8.073 3.963 1.00 96.19 136 VAL A C 1
ATOM 1072 O O . VAL A 1 136 ? -7.223 -7.571 3.046 1.00 96.19 136 VAL A O 1
ATOM 1075 N N . MET A 1 137 ? -5.248 -8.008 4.004 1.00 96.38 137 MET A N 1
ATOM 1076 C CA . MET A 1 137 ? -4.502 -7.472 2.861 1.00 96.38 137 MET A CA 1
ATOM 1077 C C . MET A 1 137 ? -4.773 -8.317 1.607 1.00 96.38 137 MET A C 1
ATOM 1079 O O . MET A 1 137 ? -4.523 -9.532 1.645 1.00 96.38 137 MET A O 1
ATOM 1083 N N . PRO A 1 138 ? -5.267 -7.715 0.510 1.00 97.75 138 PRO A N 1
ATOM 1084 C CA . PRO A 1 138 ? -5.375 -8.414 -0.755 1.00 97.75 138 PRO A CA 1
ATOM 1085 C C . PRO A 1 138 ? -3.985 -8.648 -1.360 1.00 97.75 138 PRO A C 1
ATOM 1087 O O . PRO A 1 138 ? -3.003 -8.004 -0.986 1.00 97.75 138 PRO A O 1
ATOM 1090 N N . TYR A 1 139 ? -3.898 -9.568 -2.314 1.00 98.06 139 TYR A N 1
ATOM 1091 C CA . TYR A 1 139 ? -2.721 -9.724 -3.164 1.00 98.06 139 TYR A CA 1
ATOM 1092 C C . TYR A 1 139 ? -3.119 -9.820 -4.633 1.00 98.06 139 TYR A C 1
ATOM 1094 O O . TYR A 1 139 ? -4.202 -10.296 -4.974 1.00 98.06 139 TYR A O 1
ATOM 1102 N N . TRP A 1 140 ? -2.211 -9.399 -5.505 1.00 97.94 140 TRP A N 1
ATOM 1103 C CA . TRP A 1 140 ? -2.348 -9.558 -6.945 1.00 97.94 140 TRP A CA 1
ATOM 1104 C C . TRP A 1 140 ? -1.606 -10.813 -7.400 1.00 97.94 140 TRP A C 1
ATOM 1106 O O . TRP A 1 140 ? -0.383 -10.900 -7.275 1.00 97.94 140 TRP A O 1
ATOM 1116 N N . ASN A 1 141 ? -2.337 -11.795 -7.931 1.00 98.00 141 ASN A N 1
ATOM 1117 C CA . ASN A 1 141 ? -1.710 -12.915 -8.625 1.00 98.00 141 ASN A CA 1
ATOM 1118 C C . ASN A 1 141 ? -1.443 -12.547 -10.091 1.00 98.00 141 ASN A C 1
ATOM 1120 O O . ASN A 1 141 ? -2.269 -12.822 -10.964 1.00 98.00 141 ASN A O 1
ATOM 1124 N N . TRP A 1 142 ? -0.284 -11.939 -10.338 1.00 96.81 142 TRP A N 1
ATOM 1125 C CA . TRP A 1 142 ? 0.159 -11.463 -11.653 1.00 96.81 142 TRP A CA 1
ATOM 1126 C C . TRP A 1 142 ? 0.365 -12.580 -12.682 1.00 96.81 142 TRP A C 1
ATOM 1128 O O . TRP A 1 142 ? 0.258 -12.326 -13.878 1.00 96.81 142 TRP A O 1
ATOM 1138 N N . SER A 1 143 ? 0.579 -13.830 -12.249 1.00 97.69 143 SER A N 1
ATOM 1139 C CA . SER A 1 143 ? 0.719 -14.975 -13.168 1.00 97.69 143 SER A CA 1
ATOM 1140 C C . SER A 1 143 ? -0.521 -15.213 -14.041 1.00 97.69 143 SER A C 1
ATOM 1142 O O . SER A 1 143 ? -0.417 -15.786 -15.121 1.00 97.69 143 SER A O 1
ATOM 1144 N N . LEU A 1 144 ? -1.687 -14.736 -13.596 1.00 97.88 144 LEU A N 1
ATOM 1145 C CA . LEU A 1 144 ? -2.947 -14.834 -14.331 1.00 97.88 144 LEU A CA 1
ATOM 1146 C C . LEU A 1 144 ? -3.106 -13.747 -15.410 1.00 97.88 144 LEU A C 1
ATOM 1148 O O . LEU A 1 144 ? -3.991 -13.869 -16.249 1.00 97.88 144 LEU A O 1
ATOM 1152 N N . ASP A 1 145 ? -2.261 -12.710 -15.401 1.00 97.25 145 ASP A N 1
ATOM 1153 C CA . ASP A 1 145 ? -2.364 -11.535 -16.284 1.00 97.25 145 ASP A CA 1
ATOM 1154 C C . ASP A 1 145 ? -1.214 -11.424 -17.286 1.00 97.25 145 ASP A C 1
ATOM 1156 O O . ASP A 1 145 ? -1.138 -10.461 -18.042 1.00 97.25 145 ASP A O 1
ATOM 1160 N N . VAL A 1 146 ? -0.308 -12.403 -17.316 1.00 96.81 146 VAL A N 1
ATOM 1161 C CA . VAL A 1 146 ? 0.920 -12.344 -18.129 1.00 96.81 146 VAL A CA 1
ATOM 1162 C C . VAL A 1 146 ? 0.655 -12.134 -19.622 1.00 96.81 146 VAL A C 1
ATOM 1164 O O . VAL A 1 146 ? 1.482 -11.545 -20.308 1.00 96.81 146 VAL A O 1
ATOM 1167 N N . ALA A 1 147 ? -0.498 -12.586 -20.125 1.00 97.44 147 ALA A N 1
ATOM 1168 C CA . ALA A 1 147 ? -0.887 -12.410 -21.522 1.00 97.44 147 ALA A CA 1
ATOM 1169 C C . ALA A 1 147 ? -1.336 -10.974 -21.846 1.00 97.44 147 ALA A C 1
ATOM 1171 O O . ALA A 1 147 ? -1.188 -10.528 -22.981 1.00 97.44 147 ALA A O 1
ATOM 1172 N N . ASN A 1 148 ? -1.897 -10.255 -20.869 1.00 95.81 148 ASN A N 1
ATOM 1173 C CA . ASN A 1 148 ? -2.291 -8.858 -21.011 1.00 95.81 148 ASN A CA 1
ATOM 1174 C C . ASN A 1 148 ? -2.360 -8.184 -19.634 1.00 95.81 148 ASN A C 1
ATOM 1176 O O . ASN A 1 148 ? -3.415 -8.137 -19.000 1.00 95.81 148 ASN A O 1
ATOM 1180 N N . MET A 1 149 ? -1.234 -7.618 -19.196 1.00 92.94 149 MET A N 1
ATOM 1181 C CA . MET A 1 149 ? -1.145 -6.967 -17.889 1.00 92.94 149 MET A CA 1
ATOM 1182 C C . MET A 1 149 ? -2.072 -5.760 -17.773 1.00 92.94 149 MET A C 1
ATOM 1184 O O . MET A 1 149 ? -2.595 -5.505 -16.695 1.00 92.94 149 MET A O 1
ATOM 1188 N N . THR A 1 150 ? -2.315 -5.042 -18.875 1.00 92.38 150 THR A N 1
ATOM 1189 C CA . THR A 1 150 ? -3.173 -3.849 -18.851 1.00 92.38 150 THR A CA 1
ATOM 1190 C C . THR A 1 150 ? -4.645 -4.160 -18.607 1.00 92.38 150 THR A C 1
ATOM 1192 O O . THR A 1 150 ? -5.380 -3.296 -18.146 1.00 92.38 150 THR A O 1
ATOM 1195 N N . ALA A 1 151 ? -5.056 -5.408 -18.850 1.00 93.31 151 ALA A N 1
ATOM 1196 C CA . ALA A 1 151 ? -6.396 -5.906 -18.564 1.00 93.31 151 ALA A CA 1
ATOM 1197 C C . ALA A 1 151 ? -6.512 -6.577 -17.182 1.00 93.31 151 ALA A C 1
ATOM 1199 O O . ALA A 1 151 ? -7.554 -7.164 -16.876 1.00 93.31 151 ALA A O 1
ATOM 1200 N N . ALA A 1 152 ? -5.459 -6.543 -16.352 1.00 95.81 152 ALA A N 1
ATOM 1201 C CA . ALA A 1 152 ? -5.512 -7.165 -15.036 1.00 95.81 152 ALA A CA 1
ATOM 1202 C C . ALA A 1 152 ? -6.593 -6.496 -14.171 1.00 95.81 152 ALA A C 1
ATOM 1204 O O . ALA A 1 152 ? -6.636 -5.271 -14.117 1.00 95.81 152 ALA A O 1
ATOM 1205 N N . PRO A 1 153 ? -7.407 -7.242 -13.399 1.00 95.31 153 PRO A N 1
ATOM 1206 C CA . PRO A 1 153 ? -8.495 -6.656 -12.601 1.00 95.31 153 PRO A CA 1
ATOM 1207 C C . PRO A 1 153 ? -8.066 -5.694 -11.485 1.00 95.31 153 PRO A C 1
ATOM 1209 O O . PRO A 1 153 ? -8.919 -5.115 -10.815 1.00 95.31 153 PRO A O 1
ATOM 1212 N N . VAL A 1 154 ? -6.763 -5.581 -11.214 1.00 94.56 154 VAL A N 1
ATOM 1213 C CA . VAL A 1 154 ? -6.212 -4.525 -10.355 1.00 94.56 154 VAL A CA 1
ATOM 1214 C C . VAL A 1 154 ? -6.227 -3.162 -11.056 1.00 94.56 154 VAL A C 1
ATOM 1216 O O . VAL A 1 154 ? -6.414 -2.159 -10.379 1.00 94.56 154 VAL A O 1
ATOM 1219 N N . TYR A 1 1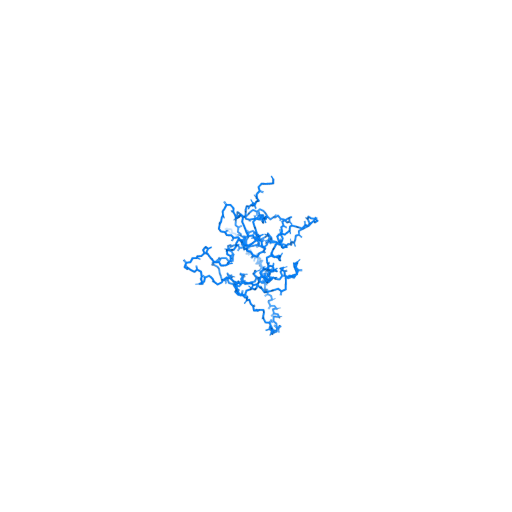55 ? -6.114 -3.127 -12.388 1.00 95.12 155 TYR A N 1
ATOM 1220 C CA . TYR A 1 155 ? -6.221 -1.934 -13.232 1.00 95.12 155 TYR A CA 1
ATOM 1221 C C . TYR A 1 155 ? -7.665 -1.747 -13.711 1.00 95.12 155 TYR A C 1
ATOM 1223 O O . TYR A 1 155 ? -8.008 -1.995 -14.865 1.00 95.12 155 TYR A O 1
ATOM 1231 N N . ASP A 1 156 ? -8.530 -1.362 -12.782 1.00 95.44 156 ASP A N 1
ATOM 1232 C CA . ASP A 1 156 ? -9.960 -1.151 -13.006 1.00 95.44 156 ASP A CA 1
ATOM 1233 C C . ASP A 1 156 ? -10.277 0.348 -12.869 1.00 95.44 156 ASP A C 1
ATOM 1235 O O . ASP A 1 156 ? -9.755 1.015 -11.968 1.00 95.44 156 ASP A O 1
ATOM 1239 N N . SER A 1 157 ? -11.103 0.877 -13.774 1.00 97.00 157 SER A N 1
ATOM 1240 C CA . SER A 1 157 ? -11.507 2.286 -13.818 1.00 97.00 157 SER A CA 1
ATOM 1241 C C . SER A 1 157 ? -12.697 2.608 -12.909 1.00 97.00 157 SER A C 1
ATOM 1243 O O . SER A 1 157 ? -13.067 3.780 -12.796 1.00 97.00 157 SER A O 1
ATOM 1245 N N . ASP A 1 158 ? -13.291 1.606 -12.245 1.00 97.62 158 ASP A N 1
ATOM 1246 C CA . ASP A 1 158 ? -14.412 1.801 -11.325 1.00 97.62 158 ASP A CA 1
ATOM 1247 C C . ASP A 1 158 ? -14.084 2.869 -10.257 1.00 97.62 158 ASP A C 1
ATOM 1249 O O . ASP A 1 158 ? -13.088 2.748 -9.536 1.00 97.62 158 ASP A O 1
ATOM 1253 N N . PRO A 1 159 ? -14.917 3.914 -10.110 1.00 97.12 159 PRO A N 1
ATOM 1254 C CA . PRO A 1 159 ? -14.607 5.067 -9.264 1.00 97.12 159 PRO A CA 1
ATOM 1255 C C . PRO A 1 159 ? -14.647 4.772 -7.756 1.00 97.12 159 PRO A C 1
ATOM 1257 O O . PRO A 1 159 ? -14.199 5.597 -6.957 1.00 97.12 159 PRO A O 1
ATOM 1260 N N . GLU A 1 160 ? -15.196 3.633 -7.336 1.00 96.62 160 GLU A N 1
ATOM 1261 C CA . GLU A 1 160 ? -15.285 3.251 -5.928 1.00 96.62 160 GLU A CA 1
ATOM 1262 C C . GLU A 1 160 ? -14.291 2.161 -5.547 1.00 96.62 160 GLU A C 1
ATOM 1264 O O . GLU A 1 160 ? -13.776 2.184 -4.430 1.00 96.62 160 GLU A O 1
ATOM 1269 N N . VAL A 1 161 ? -14.038 1.202 -6.441 1.00 97.00 161 VAL A N 1
ATOM 1270 C CA . VAL A 1 161 ? -13.238 0.007 -6.120 1.00 97.00 161 VAL A CA 1
ATOM 1271 C C . VAL A 1 161 ? -12.037 -0.213 -7.031 1.00 97.00 161 VAL A C 1
ATOM 1273 O O . VAL A 1 161 ? -11.194 -1.053 -6.716 1.00 97.00 161 VAL A O 1
ATOM 1276 N N . GLY A 1 162 ? -11.947 0.507 -8.145 1.00 95.19 162 GLY A N 1
ATOM 1277 C CA . GLY A 1 162 ? -10.858 0.381 -9.102 1.00 95.19 162 GLY A CA 1
ATOM 1278 C C . GLY A 1 162 ? -9.606 1.132 -8.657 1.00 95.19 162 GLY A C 1
ATOM 1279 O O . GLY A 1 162 ? -9.696 2.225 -8.096 1.00 95.19 162 GLY A O 1
ATOM 1280 N N . LEU A 1 163 ? -8.422 0.555 -8.890 1.00 95.00 163 LEU A N 1
ATOM 1281 C CA . LEU A 1 163 ? -7.153 1.200 -8.520 1.00 95.00 163 LEU A CA 1
ATOM 1282 C C . LEU A 1 163 ? -6.651 2.202 -9.576 1.00 95.00 163 LEU A C 1
ATOM 1284 O O . LEU A 1 163 ? -5.609 2.819 -9.364 1.00 95.00 163 LEU A O 1
ATOM 1288 N N . GLY A 1 164 ? -7.404 2.384 -10.664 1.00 95.00 164 GLY A N 1
ATOM 1289 C CA . GLY A 1 164 ? -7.036 3.207 -11.809 1.00 95.00 164 GLY A CA 1
ATOM 1290 C C . GLY A 1 164 ? -6.429 2.375 -12.935 1.00 95.00 164 GLY A C 1
ATOM 1291 O O . GLY A 1 164 ? -5.769 1.356 -12.710 1.00 95.00 164 GLY A O 1
ATOM 1292 N N . THR A 1 165 ? -6.671 2.806 -14.165 1.00 93.69 165 THR A N 1
ATOM 1293 C CA . THR A 1 165 ? -6.058 2.248 -15.367 1.00 93.69 165 THR A CA 1
ATOM 1294 C C . THR A 1 165 ? -4.724 2.939 -15.661 1.00 93.69 165 THR A C 1
ATOM 1296 O O . THR A 1 165 ? -4.211 3.748 -14.883 1.00 93.69 165 THR A O 1
ATOM 1299 N N . PHE A 1 166 ? -4.101 2.575 -16.780 1.00 84.94 166 PHE A N 1
ATOM 1300 C CA . PHE A 1 166 ? -2.827 3.150 -17.192 1.00 84.94 166 PHE A CA 1
ATOM 1301 C C . PHE A 1 166 ? -3.009 4.594 -17.674 1.00 84.94 166 PHE A C 1
ATOM 1303 O O . PHE A 1 166 ? -3.848 4.876 -18.524 1.00 84.94 166 PHE A O 1
ATOM 1310 N N . GLY A 1 167 ? -2.159 5.496 -17.184 1.00 76.88 167 GLY A N 1
ATOM 1311 C CA . GLY A 1 167 ? -2.132 6.900 -17.584 1.00 76.88 167 GLY A CA 1
ATOM 1312 C C . GLY A 1 167 ? -1.011 7.662 -16.882 1.00 76.88 167 GLY A C 1
ATOM 1313 O O . GLY A 1 167 ? -0.461 7.213 -15.876 1.00 76.88 167 GLY A O 1
ATOM 1314 N N . THR A 1 168 ? -0.634 8.821 -17.416 1.00 79.88 168 THR A N 1
ATOM 1315 C CA . THR A 1 168 ? 0.287 9.752 -16.748 1.00 79.88 168 THR A CA 1
ATOM 1316 C C . THR A 1 168 ? -0.234 11.178 -16.954 1.00 79.88 168 THR A C 1
ATOM 1318 O O . THR A 1 168 ? 0.072 11.782 -17.983 1.00 79.88 168 THR A O 1
ATOM 1321 N N . PRO A 1 169 ? -1.051 11.717 -16.024 1.00 83.00 169 PRO A N 1
ATOM 1322 C CA . PRO A 1 169 ? -1.475 11.124 -14.745 1.00 83.00 169 PRO A CA 1
ATOM 1323 C C . PRO A 1 169 ? -2.544 10.023 -14.897 1.00 83.00 169 PRO A C 1
ATOM 1325 O O . PRO A 1 169 ? -3.138 9.864 -15.962 1.00 83.00 169 PRO A O 1
ATOM 1328 N N . VAL A 1 170 ? -2.799 9.271 -13.821 1.00 86.69 170 VAL A N 1
ATOM 1329 C CA . VAL A 1 170 ? -3.983 8.398 -13.707 1.00 86.69 170 VAL A CA 1
ATOM 1330 C C . VAL A 1 170 ? -5.224 9.289 -13.598 1.00 86.69 170 VAL A C 1
ATOM 1332 O O . VAL A 1 170 ? -5.261 10.176 -12.750 1.00 86.69 170 VAL A O 1
ATOM 1335 N N . THR A 1 171 ? -6.223 9.083 -14.459 1.00 91.81 171 THR A N 1
ATOM 1336 C CA . THR A 1 171 ? -7.410 9.958 -14.568 1.00 91.81 171 THR A CA 1
ATOM 1337 C C . THR A 1 171 ? -8.724 9.284 -14.161 1.00 91.81 171 THR A C 1
ATOM 1339 O O . THR A 1 171 ? -9.775 9.929 -14.161 1.00 91.81 171 THR A O 1
ATOM 1342 N N . ASP A 1 172 ? -8.684 8.007 -13.783 1.00 94.81 172 ASP A N 1
ATOM 1343 C CA . ASP A 1 172 ? -9.846 7.195 -13.425 1.00 94.81 172 ASP A CA 1
ATOM 1344 C C . ASP A 1 172 ? -9.603 6.332 -12.170 1.00 94.81 172 ASP A C 1
ATOM 1346 O O . ASP A 1 172 ? -8.586 6.446 -11.479 1.00 94.81 172 ASP A O 1
ATOM 1350 N N . GLY A 1 173 ? -10.589 5.499 -11.832 1.00 96.31 173 GLY A N 1
ATOM 1351 C CA . GLY A 1 173 ? -10.558 4.698 -10.621 1.00 96.31 173 GLY A CA 1
ATOM 1352 C C . GLY A 1 173 ? -10.764 5.525 -9.354 1.00 96.31 173 GLY A C 1
ATOM 1353 O O . GLY A 1 173 ? -10.931 6.750 -9.359 1.00 96.31 173 GLY A O 1
ATOM 1354 N N . ALA A 1 174 ? -10.738 4.835 -8.223 1.00 96.25 174 ALA A N 1
ATOM 1355 C CA . ALA A 1 174 ? -10.949 5.445 -6.925 1.00 96.25 174 ALA A CA 1
ATOM 1356 C C . ALA A 1 174 ? -9.834 6.428 -6.546 1.00 96.25 174 ALA A C 1
ATOM 1358 O O . ALA A 1 174 ? -10.077 7.343 -5.762 1.00 96.25 174 ALA A O 1
ATOM 1359 N N . PHE A 1 175 ? -8.632 6.269 -7.097 1.00 93.50 175 PHE A N 1
ATOM 1360 C CA . PHE A 1 175 ? -7.448 7.037 -6.717 1.00 93.50 175 PHE A CA 1
ATOM 1361 C C . PHE A 1 175 ? -7.083 8.173 -7.687 1.00 93.50 175 PHE A C 1
ATOM 1363 O O . PHE A 1 175 ? -6.036 8.787 -7.491 1.00 93.50 175 PHE A O 1
ATOM 1370 N N . LYS A 1 176 ? -7.921 8.513 -8.676 1.00 91.25 176 LYS A N 1
ATOM 1371 C CA . LYS A 1 176 ? -7.643 9.609 -9.631 1.00 91.25 176 LYS A CA 1
ATOM 1372 C C . LYS A 1 176 ? -7.313 10.961 -8.979 1.00 91.25 176 LYS A C 1
ATOM 1374 O O . LYS A 1 176 ? -6.482 11.699 -9.489 1.00 91.25 176 LYS A O 1
ATOM 1379 N N . ASP A 1 177 ? -7.922 11.253 -7.828 1.00 88.31 177 ASP A N 1
ATOM 1380 C CA . ASP A 1 177 ? -7.756 12.521 -7.100 1.00 88.31 177 ASP A CA 1
ATOM 1381 C C . ASP A 1 177 ? -6.770 12.386 -5.918 1.00 88.31 177 ASP A C 1
ATOM 1383 O O . ASP A 1 177 ? -6.763 13.207 -5.000 1.00 88.31 177 ASP A O 1
ATOM 1387 N N . SER A 1 178 ? -5.968 11.314 -5.879 1.00 86.06 178 SER A N 1
ATOM 1388 C CA . SER A 1 178 ? -5.043 11.069 -4.765 1.00 86.06 178 SER A CA 1
ATOM 1389 C C . SER A 1 178 ? -3.891 12.059 -4.780 1.00 86.06 178 SER A C 1
ATOM 1391 O O . SER A 1 178 ? -3.143 12.132 -5.751 1.00 86.06 178 SER A O 1
ATOM 1393 N N . TYR A 1 179 ? -3.673 12.724 -3.652 1.00 82.50 179 TYR A N 1
ATOM 1394 C CA . TYR A 1 179 ? -2.460 13.493 -3.413 1.00 82.50 179 TYR A CA 1
ATOM 1395 C C . TYR A 1 179 ? -1.342 12.588 -2.874 1.00 82.50 179 TYR A C 1
ATOM 1397 O O . TYR A 1 179 ? -1.591 11.744 -2.011 1.00 82.50 179 TYR A O 1
ATOM 1405 N N . ARG A 1 180 ? -0.114 12.766 -3.376 1.00 85.81 180 ARG A N 1
ATOM 1406 C CA . ARG A 1 180 ? 1.102 12.082 -2.902 1.00 85.81 180 ARG A CA 1
ATOM 1407 C C . ARG A 1 180 ? 2.182 13.116 -2.616 1.00 85.81 180 ARG A C 1
ATOM 1409 O O . ARG A 1 180 ? 2.482 13.920 -3.498 1.00 85.81 180 ARG A O 1
ATOM 1416 N N . ALA A 1 181 ? 2.771 13.091 -1.422 1.00 87.12 181 ALA A N 1
ATOM 1417 C CA . ALA A 1 181 ? 3.814 14.048 -1.049 1.00 87.12 181 ALA A CA 1
ATOM 1418 C C . ALA A 1 181 ? 5.215 13.657 -1.561 1.00 87.12 181 ALA A C 1
ATOM 1420 O O . ALA A 1 181 ? 6.029 14.535 -1.842 1.00 87.12 181 ALA A O 1
ATOM 1421 N N . TYR A 1 182 ? 5.477 12.355 -1.712 1.00 87.56 182 TYR A N 1
ATOM 1422 C CA . TYR A 1 182 ? 6.770 11.784 -2.112 1.00 87.56 182 TYR A CA 1
ATOM 1423 C C . TYR A 1 182 ? 6.674 10.952 -3.405 1.00 87.56 182 TYR A C 1
ATOM 1425 O O . TYR A 1 182 ? 5.600 10.414 -3.688 1.00 87.56 182 TYR A O 1
ATOM 1433 N N . PRO A 1 183 ? 7.782 10.771 -4.166 1.00 72.06 183 PRO A N 1
ATOM 1434 C CA . PRO A 1 183 ? 9.106 11.409 -4.020 1.00 72.06 183 PRO A CA 1
ATOM 1435 C C . PRO A 1 183 ? 9.142 12.850 -4.559 1.00 72.06 183 PRO A C 1
ATOM 1437 O O . PRO A 1 183 ? 9.994 13.645 -4.182 1.00 72.06 183 PRO A O 1
ATOM 1440 N N . THR A 1 184 ? 8.186 13.196 -5.412 1.00 72.12 184 THR A N 1
ATOM 1441 C CA . THR A 1 184 ? 7.866 14.557 -5.838 1.00 72.12 184 THR A CA 1
ATOM 1442 C C . THR A 1 184 ? 6.365 14.731 -5.693 1.00 72.12 184 THR A C 1
ATOM 1444 O O . THR A 1 184 ? 5.621 13.798 -5.991 1.00 72.12 184 THR A O 1
ATOM 1447 N N . SER A 1 185 ? 5.914 15.899 -5.229 1.00 61.72 185 SER A N 1
ATOM 1448 C CA . SER A 1 185 ? 4.480 16.154 -5.083 1.00 61.72 185 SER A CA 1
ATOM 1449 C C . SER A 1 185 ? 3.790 16.029 -6.442 1.00 61.72 185 SER A C 1
ATOM 1451 O O . SER A 1 185 ? 4.156 16.714 -7.401 1.00 61.72 185 SER A O 1
ATOM 1453 N N . HIS A 1 186 ? 2.802 15.144 -6.527 1.00 62.06 186 HIS A N 1
ATOM 1454 C CA . HIS A 1 186 ? 1.943 15.003 -7.695 1.00 62.06 186 HIS A CA 1
ATOM 1455 C C . HIS A 1 186 ? 0.515 15.336 -7.268 1.00 62.06 186 HIS A C 1
ATOM 1457 O O . HIS A 1 186 ? -0.207 14.491 -6.743 1.00 62.06 186 HIS A O 1
ATOM 1463 N N . ALA A 1 187 ? 0.135 16.594 -7.473 1.00 53.22 187 ALA A N 1
ATOM 1464 C CA . ALA A 1 187 ? -1.249 17.044 -7.479 1.00 53.22 187 ALA A CA 1
ATOM 1465 C C . ALA A 1 187 ? -1.600 17.506 -8.901 1.00 53.22 187 ALA A C 1
ATOM 1467 O O . ALA A 1 187 ? -0.718 18.036 -9.589 1.00 53.22 187 ALA A O 1
ATOM 1468 N N . PRO A 1 188 ? -2.860 17.389 -9.357 1.00 40.56 188 PRO A N 1
ATOM 1469 C CA . PRO A 1 188 ? -3.333 18.323 -10.366 1.00 40.56 188 PRO A CA 1
ATOM 1470 C C . PRO A 1 188 ? -3.244 19.746 -9.774 1.00 40.56 188 PRO A C 1
ATOM 1472 O O . PRO A 1 188 ? -3.463 19.907 -8.569 1.00 40.56 188 PRO A O 1
ATOM 1475 N N . PRO A 1 189 ? -2.870 20.772 -10.560 1.00 38.56 189 PRO A N 1
ATOM 1476 C CA . PRO A 1 189 ? -2.871 22.145 -10.067 1.00 38.56 189 PRO A CA 1
ATOM 1477 C C . PRO A 1 189 ? -4.262 22.488 -9.519 1.00 38.56 189 PRO A C 1
ATOM 1479 O O . PRO A 1 189 ? -5.269 22.135 -10.137 1.00 38.56 189 PRO A O 1
ATOM 1482 N N . ALA A 1 190 ? -4.279 23.111 -8.338 1.00 38.25 190 ALA A N 1
ATOM 1483 C CA . ALA A 1 190 ? -5.483 23.661 -7.720 1.00 38.25 190 ALA A CA 1
ATOM 1484 C C . ALA A 1 190 ? -6.141 24.726 -8.608 1.00 38.25 190 ALA A C 1
ATOM 1486 O O . ALA A 1 190 ? -5.395 25.435 -9.327 1.00 38.25 190 ALA A O 1
#

InterPro domains:
  IPR002227 Tyrosinase copper-binding domain [PF00264] (90-158)
  IPR008922 Di-copper centre-containing domain superfamily [G3DSA:1.10.1280.10] (16-190)
  IPR008922 Di-copper centre-containing domain superfamily [SSF48056] (33-181)
  IPR050316 Tyrosinase and Hemocyanin [PTHR11474] (20-175)

Sequence (190 aa):
MKVTTFVSVVALVLGTLAADSSVDLDVNAGGKCSKPARRKEWRKLNREEKKAFVDAVKCLQKPPKDGKATSSIAPTGDTPNVPPYNSSTSYFDDFVYAHIDSNIKDHFTAIFLPWHRWYLHTFHEALKKECGYEGVMPYWNWSLDVANMTAAPVYDSDPEVGLGTFGTPVTDGAFKDSYRAYPTSHAPPA

Secondary structure (DSSP, 8-state):
------PPP---------------------S---S----EEGGGS-HHHHHHHHHHHHHHTSPPTTS--S--------STTPPPP-TTS-HHHHHHHHHHHTHHHHSSSTTHHHHHHHHHHHHHHHHHHHH---SPPEE--GGGSTT-GGG-TTS---TTT----S-SS--SSTTTT--B-SSS-B----

pLDDT: mean 83.55, std 19.05, range [33.03, 98.62]

Organism: NCBI:txid456999

Radius of gyration: 25.69 Å; chains: 1; bounding box: 100×44×54 Å

Foldseek 3Di:
DDDDDDDDDDDDDPDPPPPPPPPPCPVCVVDPPPDDADAAAPVPDDPVLLLLVLQLLVLQQDFDPVQAFPDDDDQPQQAPPFPDDDRRGGNNLVLVSVCNRCVVVCPPDPCVVVVVVVSVVVVVVCSCPRPVRPHHHYDHPCVVQVVPVQPGQQQDQDCRRHPAGDDVVGCGHVCNQGWHPPPHTDGDDD